Protein AF-X0X2U7-F1 (afdb_monomer_lite)

Organism: NCBI:txid412755

Structure (mmCIF, N/CA/C/O backbone):
data_AF-X0X2U7-F1
#
_entry.id   AF-X0X2U7-F1
#
loop_
_atom_site.group_PDB
_atom_site.id
_atom_site.type_symbol
_atom_site.label_atom_id
_atom_site.label_alt_id
_atom_site.label_comp_id
_atom_site.label_asym_id
_atom_site.label_entity_id
_atom_site.label_seq_id
_atom_site.pdbx_PDB_ins_code
_atom_site.Cartn_x
_atom_site.Cartn_y
_atom_site.Cartn_z
_atom_site.occupancy
_atom_site.B_iso_or_equiv
_atom_site.auth_seq_id
_atom_site.auth_comp_id
_atom_site.auth_asym_id
_atom_site.auth_atom_id
_atom_site.pdbx_PDB_model_num
ATOM 1 N N . LEU A 1 1 ? -39.618 8.907 53.861 1.00 44.56 1 LEU A N 1
ATOM 2 C CA . LEU A 1 1 ? -39.659 7.679 54.722 1.00 44.56 1 LEU A CA 1
ATOM 3 C C . LEU A 1 1 ? -39.970 6.390 53.942 1.00 44.56 1 LEU A C 1
ATOM 5 O O . LEU A 1 1 ? -39.503 5.334 54.354 1.00 44.56 1 LEU A O 1
ATOM 9 N N . GLY A 1 2 ? -40.717 6.462 52.828 1.00 40.44 2 GLY A N 1
ATOM 10 C CA . GLY A 1 2 ? -41.047 5.296 51.991 1.00 40.44 2 GLY A CA 1
ATOM 11 C C . GLY A 1 2 ? -39.823 4.559 51.439 1.00 40.44 2 GLY A C 1
ATOM 12 O O . GLY A 1 2 ? -39.780 3.343 51.505 1.00 40.44 2 GLY A O 1
ATOM 13 N N . LEU A 1 3 ? -38.764 5.280 51.054 1.00 42.12 3 LEU A N 1
ATOM 14 C CA . LEU A 1 3 ? -37.524 4.676 50.540 1.00 42.12 3 LEU A CA 1
ATOM 15 C C . LEU A 1 3 ? -36.731 3.858 51.575 1.00 42.12 3 LEU A C 1
ATOM 17 O O . LEU A 1 3 ? -36.046 2.909 51.209 1.00 42.12 3 LEU A O 1
ATOM 21 N N . VAL A 1 4 ? -36.823 4.195 52.868 1.00 46.41 4 VAL A N 1
ATOM 22 C CA . VAL A 1 4 ? -36.186 3.405 53.941 1.00 46.41 4 VAL A CA 1
ATOM 23 C C . VAL A 1 4 ? -36.955 2.101 54.153 1.00 46.41 4 VAL A C 1
ATOM 25 O O . VAL A 1 4 ? -36.347 1.059 54.368 1.00 46.41 4 VAL A O 1
ATOM 28 N N . VAL A 1 5 ? -38.285 2.149 54.035 1.00 46.28 5 VAL A N 1
ATOM 29 C CA . VAL A 1 5 ? -39.149 0.963 54.067 1.00 46.28 5 VAL A CA 1
ATOM 30 C C . VAL A 1 5 ? -38.933 0.108 52.815 1.00 46.28 5 VAL A C 1
ATOM 32 O O . VAL A 1 5 ? -38.769 -1.097 52.948 1.00 46.28 5 VAL A O 1
ATOM 35 N N . ASP A 1 6 ? -38.806 0.709 51.630 1.00 45.38 6 ASP A N 1
ATOM 36 C CA . ASP A 1 6 ? -38.490 -0.009 50.389 1.00 45.38 6 ASP A CA 1
ATOM 37 C C . ASP A 1 6 ? -37.105 -0.667 50.450 1.00 45.38 6 ASP A C 1
ATOM 39 O O . ASP A 1 6 ? -36.948 -1.819 50.055 1.00 45.38 6 ASP A O 1
ATOM 43 N N . PHE A 1 7 ? -36.099 0.011 51.011 1.00 49.72 7 PHE A N 1
ATOM 44 C CA . PHE A 1 7 ? -34.779 -0.583 51.237 1.00 49.72 7 PHE A CA 1
ATOM 45 C C . PHE A 1 7 ? -34.847 -1.782 52.198 1.00 49.72 7 PHE A C 1
ATOM 47 O O . PHE A 1 7 ? -34.189 -2.796 51.964 1.00 49.72 7 PHE A O 1
ATOM 54 N N . LEU A 1 8 ? -35.670 -1.700 53.250 1.00 44.59 8 LEU A N 1
ATOM 55 C CA . LEU A 1 8 ? -35.899 -2.801 54.190 1.00 44.59 8 LEU A CA 1
ATOM 56 C C . LEU A 1 8 ? -36.637 -3.972 53.526 1.00 44.59 8 LEU A C 1
ATOM 58 O O . LEU A 1 8 ? -36.202 -5.106 53.685 1.00 44.59 8 LEU A O 1
ATOM 62 N N . VAL A 1 9 ? -37.674 -3.722 52.726 1.00 47.69 9 VAL A N 1
ATOM 63 C CA . VAL A 1 9 ? -38.427 -4.767 52.001 1.00 47.69 9 VAL A CA 1
ATOM 64 C C . VAL A 1 9 ? -37.574 -5.444 50.918 1.00 47.69 9 VAL A C 1
ATOM 66 O O . VAL A 1 9 ? -37.734 -6.632 50.652 1.00 47.69 9 VAL A O 1
ATOM 69 N N . VAL A 1 10 ? -36.643 -4.717 50.288 1.00 46.28 10 VAL A N 1
ATOM 70 C CA . VAL A 1 10 ? -35.792 -5.255 49.208 1.00 46.28 10 VAL A CA 1
ATOM 71 C C . VAL A 1 10 ? -34.587 -6.037 49.739 1.00 46.28 10 VAL A C 1
ATOM 73 O O . VAL A 1 10 ? -34.172 -7.011 49.110 1.00 46.28 10 VAL A O 1
ATOM 76 N N . TYR A 1 11 ? -34.013 -5.639 50.879 1.00 42.34 11 TYR A N 1
ATOM 77 C CA . TYR A 1 11 ? -32.777 -6.238 51.407 1.00 42.34 11 TYR A CA 1
ATOM 78 C C . TYR A 1 11 ? -32.958 -7.053 52.695 1.00 42.34 11 TYR A C 1
ATOM 80 O O . TYR A 1 11 ? -31.984 -7.619 53.199 1.00 42.34 11 TYR A O 1
ATOM 88 N N . THR A 1 12 ? -34.180 -7.163 53.219 1.00 44.81 12 THR A N 1
ATOM 89 C CA . THR A 1 12 ? -34.531 -8.069 54.322 1.00 44.81 12 THR A CA 1
ATOM 90 C C . THR A 1 12 ? -35.789 -8.864 53.962 1.00 44.81 12 THR A C 1
ATOM 92 O O . THR A 1 12 ? -36.637 -8.373 53.230 1.00 44.81 12 THR A O 1
ATOM 95 N N . GLU A 1 13 ? -35.918 -10.107 54.440 1.00 44.62 13 GLU A N 1
ATOM 96 C CA . GLU A 1 13 ? -37.094 -10.975 54.203 1.00 44.62 13 GLU A CA 1
ATOM 97 C C . GLU A 1 13 ? -38.339 -10.513 54.998 1.00 44.62 13 GLU A C 1
ATOM 99 O O . GLU A 1 13 ? -39.023 -11.327 55.613 1.00 44.62 13 GLU A O 1
ATOM 104 N N . TRP A 1 14 ? -38.581 -9.205 55.092 1.00 45.81 14 TRP A N 1
ATOM 105 C CA . TRP A 1 14 ? -39.678 -8.620 55.865 1.00 45.81 14 TRP A CA 1
ATOM 106 C C . TRP A 1 14 ? -40.698 -8.001 54.913 1.00 45.81 14 TRP A C 1
ATOM 108 O O . TRP A 1 14 ? -40.334 -7.291 53.972 1.00 45.81 14 TRP A O 1
ATOM 118 N N . GLY A 1 15 ? -41.979 -8.276 55.159 1.00 44.88 15 GLY A N 1
ATOM 119 C CA . GLY A 1 15 ? -43.077 -7.617 54.464 1.00 44.88 15 GLY A CA 1
ATOM 120 C C . GLY A 1 15 ? -43.318 -6.213 55.035 1.00 44.88 15 GLY A C 1
ATOM 121 O O . GLY A 1 15 ? -42.945 -5.935 56.178 1.00 44.88 15 GLY A O 1
ATOM 122 N N . PRO A 1 16 ? -43.945 -5.295 54.280 1.00 44.72 16 PRO A N 1
ATOM 123 C CA . PRO A 1 16 ? -44.309 -3.962 54.776 1.00 44.72 16 PRO A CA 1
ATOM 124 C C . PRO A 1 16 ? -45.177 -3.993 56.053 1.00 44.72 16 PRO A C 1
ATOM 126 O O . PRO A 1 16 ? -45.196 -3.027 56.811 1.00 44.72 16 PRO A O 1
ATOM 129 N N . GLU A 1 17 ? -45.862 -5.104 56.318 1.00 47.12 17 GLU A N 1
ATOM 130 C CA . GLU A 1 17 ? -46.641 -5.393 57.524 1.00 47.12 17 GLU A CA 1
ATOM 131 C C . GLU A 1 17 ? -45.812 -5.630 58.799 1.00 47.12 17 GLU A C 1
ATOM 133 O O . GLU A 1 17 ? -46.349 -5.492 59.899 1.00 47.12 17 GLU A O 1
ATOM 138 N N . ASP A 1 18 ? -44.520 -5.939 58.679 1.00 45.38 18 ASP A N 1
ATOM 139 C CA . ASP A 1 18 ? -43.650 -6.250 59.820 1.00 45.38 18 ASP A CA 1
ATOM 140 C C . ASP A 1 18 ? -42.979 -4.995 60.420 1.00 45.38 18 ASP A C 1
ATOM 142 O O . ASP A 1 18 ? -42.253 -5.071 61.414 1.00 45.38 18 ASP A O 1
ATOM 146 N N . ILE A 1 19 ? -43.220 -3.814 59.837 1.00 50.72 19 ILE A N 1
ATOM 147 C CA . ILE A 1 19 ? -42.597 -2.543 60.228 1.00 50.72 19 ILE A CA 1
ATOM 148 C C . ILE A 1 19 ? -43.673 -1.588 60.762 1.00 50.72 19 ILE A C 1
ATOM 150 O O . ILE A 1 19 ? -44.385 -0.927 60.008 1.00 50.72 19 ILE A O 1
ATOM 154 N N . SER A 1 20 ? -43.767 -1.466 62.088 1.00 54.03 20 SER A N 1
ATOM 155 C CA . SER A 1 20 ? -44.652 -0.482 62.726 1.00 54.03 20 SER A CA 1
ATOM 156 C C . SER A 1 20 ? -44.027 0.915 62.692 1.00 54.03 20 SER A C 1
ATOM 158 O O . SER A 1 20 ? -43.150 1.241 63.498 1.00 54.03 20 SER A O 1
ATOM 160 N N . LEU A 1 21 ? -44.490 1.767 61.770 1.00 49.72 21 LEU A N 1
ATOM 161 C CA . LEU A 1 21 ? -44.074 3.175 61.710 1.00 49.72 21 LEU A CA 1
ATOM 162 C C . LEU A 1 21 ? -44.409 3.939 63.001 1.00 49.72 21 LEU A C 1
ATOM 164 O O . LEU A 1 21 ? -43.654 4.829 63.392 1.00 49.72 21 LEU A O 1
ATOM 168 N N . ASP A 1 22 ? -45.489 3.567 63.688 1.00 47.88 22 ASP A N 1
ATOM 169 C CA . ASP A 1 22 ? -45.925 4.228 64.921 1.00 47.88 22 ASP A CA 1
ATOM 170 C C . ASP A 1 22 ? -44.909 4.042 66.063 1.00 47.88 22 ASP A C 1
ATOM 172 O O . ASP A 1 22 ? -44.683 4.959 66.852 1.00 47.88 22 ASP A O 1
ATOM 176 N N . GLU A 1 23 ? -44.226 2.894 66.131 1.00 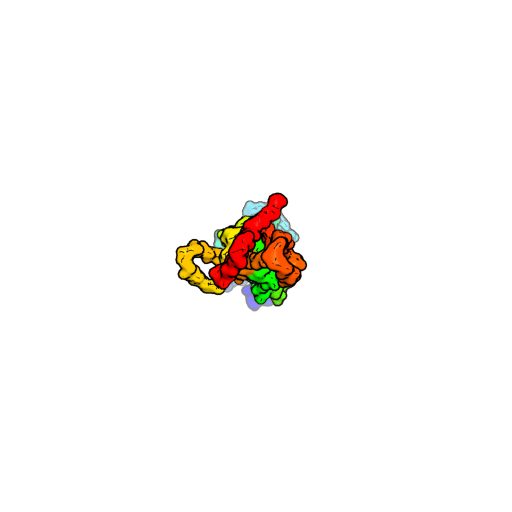52.03 23 GLU A N 1
ATOM 177 C CA . GLU A 1 23 ? -43.185 2.626 67.137 1.00 52.03 23 GLU A CA 1
ATOM 178 C C . GLU A 1 23 ? -41.857 3.328 66.831 1.00 52.03 23 GLU A C 1
ATOM 180 O O . GLU A 1 23 ? -41.132 3.728 67.750 1.00 52.03 23 GLU A O 1
ATOM 185 N N . VAL A 1 24 ? -41.554 3.515 65.544 1.00 48.22 24 VAL A N 1
ATOM 186 C CA . VAL A 1 24 ? -40.398 4.290 65.075 1.00 48.22 24 VAL A CA 1
ATOM 187 C C . VAL A 1 24 ? -40.594 5.776 65.391 1.00 48.22 24 VAL A C 1
ATOM 189 O O . VAL A 1 24 ? -39.662 6.429 65.856 1.00 48.22 24 VAL A O 1
ATOM 192 N N . ILE A 1 25 ? -41.815 6.295 65.218 1.00 45.03 25 ILE A N 1
ATOM 193 C CA . ILE A 1 25 ? -42.176 7.684 65.539 1.00 45.03 25 ILE A CA 1
ATOM 194 C C . ILE A 1 25 ? -42.254 7.911 67.061 1.00 45.03 25 ILE A C 1
ATOM 196 O O . ILE A 1 25 ? -41.875 8.977 67.543 1.00 45.03 25 ILE A O 1
ATOM 200 N N . ALA A 1 26 ? -42.692 6.917 67.841 1.00 50.22 26 ALA A N 1
ATOM 201 C CA . ALA A 1 26 ? -42.848 7.012 69.298 1.00 50.22 26 ALA A CA 1
ATOM 202 C C . ALA A 1 26 ? -41.561 6.755 70.120 1.00 50.22 26 ALA A C 1
ATOM 204 O O . ALA A 1 26 ? -41.643 6.580 71.339 1.00 50.22 26 ALA A O 1
ATOM 205 N N . ASP A 1 27 ? -40.384 6.732 69.484 1.00 46.56 27 ASP A N 1
ATOM 206 C CA . ASP A 1 27 ? -39.070 6.541 70.129 1.00 46.56 27 ASP A CA 1
ATOM 207 C C . ASP A 1 27 ? -38.928 5.215 70.905 1.00 46.56 27 ASP A C 1
ATOM 209 O O . ASP A 1 27 ? -38.247 5.125 71.932 1.00 46.56 27 ASP A O 1
ATOM 213 N N . LYS A 1 28 ? -39.598 4.155 70.432 1.00 53.19 28 LYS A N 1
ATOM 214 C CA . LYS A 1 28 ? -39.471 2.794 70.979 1.00 53.19 28 LYS A CA 1
ATOM 215 C C . LYS A 1 28 ? -39.343 1.704 69.906 1.00 53.19 28 LYS A C 1
ATOM 217 O O . LYS A 1 28 ? -39.989 0.666 70.040 1.00 53.19 28 LYS A O 1
ATOM 222 N N . PRO A 1 29 ? -38.499 1.858 68.873 1.00 53.66 29 PRO A N 1
ATOM 223 C CA . PRO A 1 29 ? -38.346 0.791 67.903 1.00 53.66 29 PRO A CA 1
ATOM 224 C C . PRO A 1 29 ? -37.625 -0.416 68.521 1.00 53.66 29 PRO A C 1
ATOM 226 O O . PRO A 1 29 ? -36.453 -0.354 68.911 1.00 53.66 29 PRO A O 1
ATOM 229 N N . SER A 1 30 ? -38.326 -1.543 68.600 1.00 48.41 30 SER A N 1
ATOM 230 C CA . SER A 1 30 ? -37.756 -2.831 68.984 1.00 48.41 30 SER A CA 1
ATOM 231 C C . SER A 1 30 ? -37.146 -3.506 67.750 1.00 48.41 30 SER A C 1
ATOM 233 O O . SER A 1 30 ? -37.809 -4.284 67.072 1.00 48.41 30 SER A O 1
ATOM 235 N N . PHE A 1 31 ? -35.859 -3.254 67.480 1.00 53.12 31 PHE A N 1
ATOM 236 C CA . PHE A 1 31 ? -35.076 -3.984 66.466 1.00 53.12 31 PHE A CA 1
ATOM 237 C C . PHE A 1 31 ? -34.061 -4.941 67.123 1.00 53.12 31 PHE A C 1
ATOM 239 O O . PHE A 1 31 ? -32.853 -4.681 67.090 1.00 53.12 31 PHE A O 1
ATOM 246 N N . PRO A 1 32 ? -34.505 -6.045 67.756 1.00 45.72 32 PRO A N 1
ATOM 247 C CA . PRO A 1 32 ? -33.642 -6.915 68.559 1.00 45.72 32 PRO A CA 1
ATOM 248 C C . PRO A 1 32 ? -32.516 -7.587 67.758 1.00 45.72 32 PRO A C 1
ATOM 250 O O . PRO A 1 32 ? -31.500 -7.956 68.342 1.00 45.72 32 PRO A O 1
ATOM 253 N N . ASN A 1 33 ? -32.649 -7.688 66.430 1.00 42.28 33 ASN A N 1
ATOM 254 C CA . ASN A 1 33 ? -31.715 -8.428 65.576 1.00 42.28 33 ASN A CA 1
ATOM 255 C C . ASN A 1 33 ? -30.726 -7.553 64.782 1.00 42.28 33 ASN A C 1
ATOM 257 O O . ASN A 1 33 ? -29.855 -8.097 64.109 1.00 42.28 33 ASN A O 1
ATOM 261 N N . PHE A 1 34 ? -30.805 -6.218 64.862 1.00 48.25 34 PHE A N 1
ATOM 262 C CA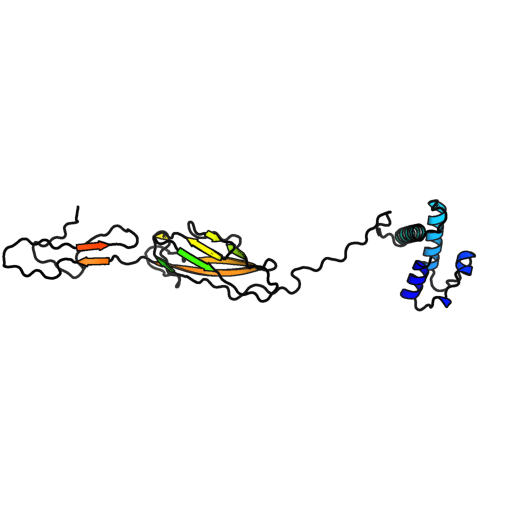 . PHE A 1 34 ? -29.959 -5.328 64.050 1.00 48.25 34 PHE A CA 1
ATOM 263 C C . PHE A 1 34 ? -29.359 -4.156 64.854 1.00 48.25 34 PHE A C 1
ATOM 265 O O . PHE A 1 34 ? -29.755 -2.999 64.685 1.00 48.25 34 PHE A O 1
ATOM 272 N N . PRO A 1 35 ? -28.330 -4.401 65.689 1.00 51.84 35 PRO A N 1
ATOM 273 C CA . PRO A 1 35 ? -27.655 -3.343 66.451 1.00 51.84 35 PRO A CA 1
ATOM 274 C C . PRO A 1 35 ? -27.006 -2.268 65.560 1.00 51.84 35 PRO A C 1
ATOM 276 O O . PRO A 1 35 ? -26.936 -1.108 65.955 1.00 51.84 35 PRO A O 1
ATOM 279 N N . LYS A 1 36 ? -26.589 -2.624 64.335 1.00 47.44 36 LYS A N 1
ATOM 280 C CA . LYS A 1 36 ? -26.060 -1.670 63.342 1.00 47.44 36 LYS A CA 1
ATOM 281 C C . LYS A 1 36 ? -27.147 -0.780 62.728 1.00 47.44 36 LYS A C 1
ATOM 283 O O . LYS A 1 36 ? -26.889 0.385 62.458 1.00 47.44 36 LYS A O 1
ATOM 288 N N . PHE A 1 37 ? -28.363 -1.300 62.558 1.00 51.59 37 PHE A N 1
ATOM 289 C CA . PHE A 1 37 ? -29.505 -0.519 62.074 1.00 51.59 37 PHE A CA 1
ATOM 290 C C . PHE A 1 37 ? -29.986 0.469 63.136 1.00 51.59 37 PHE A C 1
ATOM 292 O O . PHE A 1 37 ? -30.256 1.627 62.842 1.00 51.59 37 PHE A O 1
ATOM 299 N N . ARG A 1 38 ? -29.979 0.043 64.405 1.00 54.59 38 ARG A N 1
ATOM 300 C CA . ARG A 1 38 ? -30.207 0.935 65.543 1.00 54.59 38 ARG A CA 1
ATOM 301 C C . ARG A 1 38 ? -29.202 2.093 65.568 1.00 54.59 38 ARG A C 1
ATOM 303 O O . ARG A 1 38 ? -29.601 3.222 65.825 1.00 54.59 38 ARG A O 1
ATOM 310 N N . ALA A 1 39 ? -27.928 1.828 65.266 1.00 56.06 39 ALA A N 1
ATOM 311 C CA . ALA A 1 39 ? -26.918 2.876 65.134 1.00 56.06 39 ALA A CA 1
ATOM 312 C C . ALA A 1 39 ? -27.226 3.836 63.970 1.00 56.06 39 ALA A C 1
ATOM 314 O O . ALA A 1 39 ? -27.168 5.040 64.175 1.00 56.06 39 ALA A O 1
ATOM 315 N N . LEU A 1 40 ? -27.639 3.327 62.801 1.00 57.41 40 LEU A N 1
ATOM 316 C CA . LEU A 1 40 ? -28.037 4.154 61.653 1.00 57.41 40 LEU A CA 1
ATOM 317 C C . LEU A 1 40 ? -29.237 5.057 61.964 1.00 57.41 40 LEU A C 1
ATOM 319 O O . LEU A 1 40 ? -29.182 6.247 61.694 1.00 57.41 40 LEU A O 1
ATOM 323 N N . VAL A 1 41 ? -30.294 4.527 62.584 1.00 57.94 41 VAL A N 1
ATOM 324 C CA . VAL A 1 41 ? -31.486 5.314 62.946 1.00 57.94 41 VAL A CA 1
ATOM 325 C C . VAL A 1 41 ? -31.151 6.414 63.959 1.00 57.94 41 VAL A C 1
ATOM 327 O O . VAL A 1 41 ? -31.619 7.544 63.814 1.00 57.94 41 VAL A O 1
ATOM 330 N N . TYR A 1 42 ? -30.324 6.118 64.968 1.00 59.22 42 TYR A N 1
ATOM 331 C CA . TYR A 1 42 ? -29.890 7.140 65.924 1.00 59.22 42 TYR A CA 1
ATOM 332 C C . TYR A 1 42 ? -28.965 8.179 65.298 1.00 59.22 42 TYR A C 1
ATOM 334 O O . TYR A 1 42 ? -29.072 9.350 65.648 1.00 59.22 42 TYR A O 1
ATOM 342 N N . GLU A 1 43 ? -28.101 7.780 64.369 1.00 59.41 43 GLU A N 1
ATOM 343 C CA . GLU A 1 43 ? -27.191 8.701 63.695 1.00 59.41 43 GLU A CA 1
ATOM 344 C C . GLU A 1 43 ? -27.935 9.619 62.723 1.00 59.41 43 GLU A C 1
ATOM 346 O O . GLU A 1 43 ? -27.736 10.828 62.764 1.00 59.41 43 GLU A O 1
ATOM 351 N N . VAL A 1 44 ? -28.881 9.087 61.938 1.00 60.81 44 VAL A N 1
ATOM 352 C CA . VAL A 1 44 ? -29.782 9.892 61.093 1.00 60.81 44 VAL A CA 1
ATOM 353 C C . VAL A 1 44 ? -30.526 10.916 61.944 1.00 60.81 44 VAL A C 1
ATOM 355 O O . VAL A 1 44 ? -30.559 12.094 61.605 1.00 60.81 44 VAL A O 1
ATOM 358 N N . ARG A 1 45 ? -31.070 10.504 63.093 1.00 60.97 45 ARG A N 1
ATOM 359 C CA . ARG A 1 45 ? -31.742 11.426 64.014 1.00 60.97 45 ARG A CA 1
ATOM 360 C C . ARG A 1 45 ? -30.788 12.468 64.602 1.00 60.97 45 ARG A C 1
ATOM 362 O O . ARG A 1 45 ? -31.154 13.637 64.667 1.00 60.97 45 ARG A O 1
ATOM 369 N N . ARG A 1 46 ? -29.568 12.076 64.982 1.00 65.62 46 ARG A N 1
ATOM 370 C CA . ARG A 1 46 ? -28.533 12.999 65.468 1.00 65.62 46 ARG A CA 1
ATOM 371 C C . ARG A 1 46 ? -28.203 14.057 64.412 1.00 65.62 46 ARG A C 1
ATOM 373 O O . ARG A 1 46 ? -28.158 15.234 64.750 1.00 65.62 46 ARG A O 1
ATOM 380 N N . VAL A 1 47 ? -27.999 13.653 63.158 1.00 59.34 47 VAL A N 1
ATOM 381 C CA . VAL A 1 47 ? -27.706 14.555 62.030 1.00 59.34 47 VAL A CA 1
ATOM 382 C C . VAL A 1 47 ? -28.872 15.516 61.789 1.00 59.34 47 VAL A C 1
ATOM 384 O O . VAL A 1 47 ? -28.652 16.719 61.679 1.00 59.34 47 VAL A O 1
ATOM 387 N N . LEU A 1 48 ? -30.111 15.016 61.813 1.00 62.47 48 LEU A N 1
ATOM 388 C CA . LEU A 1 48 ? -31.316 15.843 61.689 1.00 62.47 48 LEU A CA 1
ATOM 389 C C . LEU A 1 48 ? -31.439 16.893 62.806 1.00 62.47 48 LEU A C 1
ATOM 391 O O . LEU A 1 48 ? -31.851 18.023 62.546 1.00 62.47 48 LEU A O 1
ATOM 395 N N . GLU A 1 49 ? -31.071 16.539 64.040 1.00 61.56 49 GLU A N 1
ATOM 396 C CA . GLU A 1 49 ? -31.130 17.434 65.203 1.00 61.56 49 GLU A CA 1
ATOM 397 C C . GLU A 1 49 ? -29.951 18.432 65.266 1.00 61.56 49 GLU A C 1
ATOM 399 O O . GLU A 1 49 ? -30.137 19.552 65.742 1.00 61.56 49 GLU A O 1
ATOM 404 N N . LEU A 1 50 ? -28.751 18.067 64.790 1.00 56.91 50 LEU A N 1
ATOM 405 C CA . LEU A 1 50 ? -27.549 18.917 64.850 1.00 56.91 50 LEU A CA 1
ATOM 406 C C . LEU A 1 50 ? -27.382 19.871 63.665 1.00 56.91 50 LEU A C 1
ATOM 408 O O . LEU A 1 50 ? -26.952 21.004 63.873 1.00 56.91 50 LEU A O 1
ATOM 412 N N . GLU A 1 51 ? -27.719 19.446 62.448 1.00 57.59 51 GLU A N 1
ATOM 413 C CA . GLU A 1 51 ? -27.532 20.260 61.234 1.00 57.59 51 GLU A CA 1
ATOM 414 C C . GLU A 1 51 ? -28.724 21.184 60.952 1.00 57.59 51 GLU A C 1
ATOM 416 O O . GLU A 1 51 ? -28.772 21.875 59.935 1.00 57.59 51 GLU A O 1
ATOM 421 N N . ASN A 1 52 ? -29.694 21.241 61.875 1.00 54.47 52 ASN A N 1
ATOM 422 C CA . ASN A 1 52 ? -30.874 22.094 61.762 1.00 54.47 52 ASN A CA 1
ATOM 423 C C . ASN A 1 52 ? -31.627 21.854 60.436 1.00 54.47 52 ASN A C 1
ATOM 425 O O . ASN A 1 52 ? -32.211 22.783 59.868 1.00 54.47 52 ASN A O 1
ATOM 429 N N . CYS A 1 53 ? -31.602 20.605 59.946 1.00 52.25 53 CYS A N 1
ATOM 430 C CA . CYS A 1 53 ? -32.393 20.134 58.816 1.00 52.25 53 CYS A CA 1
ATOM 431 C C . CYS A 1 53 ? -33.865 20.232 59.226 1.00 52.25 53 CYS A C 1
ATOM 433 O O . CYS A 1 53 ? -34.437 19.304 59.798 1.00 52.25 53 CYS A O 1
ATOM 435 N N . GLY A 1 54 ? -34.450 21.418 59.053 1.00 53.81 54 GLY A N 1
ATOM 436 C CA . GLY A 1 54 ? -35.828 21.700 59.422 1.00 53.81 54 GLY A CA 1
ATOM 437 C C . GLY A 1 54 ? -36.795 20.682 58.817 1.00 53.81 54 GLY A C 1
ATOM 438 O O . GLY A 1 54 ? -36.478 20.022 57.840 1.00 53.81 54 GLY A O 1
ATOM 439 N N . ASN A 1 55 ? -37.973 20.571 59.437 1.00 54.00 55 ASN A N 1
ATOM 440 C CA . ASN A 1 55 ? -39.162 19.831 58.996 1.00 54.00 55 ASN A CA 1
ATOM 441 C C . ASN A 1 55 ? -38.916 18.823 57.846 1.00 54.00 55 ASN A C 1
ATOM 443 O O . ASN A 1 55 ? -39.091 19.161 56.679 1.00 54.00 55 ASN A O 1
ATOM 447 N N . VAL A 1 56 ? -38.560 17.584 58.201 1.00 51.78 56 VAL A N 1
ATOM 448 C CA . VAL A 1 56 ? -38.234 16.430 57.327 1.00 51.78 56 VAL A CA 1
ATOM 449 C C . VAL A 1 56 ? -39.404 15.900 56.482 1.00 51.78 56 VAL A C 1
ATOM 451 O O . VAL A 1 56 ? -39.544 14.705 56.229 1.00 51.78 56 VAL A O 1
ATOM 454 N N . ASN A 1 57 ? -40.297 16.789 56.071 1.00 52.00 57 ASN A N 1
ATOM 455 C CA . ASN A 1 57 ? -41.520 16.464 55.355 1.00 52.00 57 ASN A CA 1
ATOM 456 C C . ASN A 1 57 ? -41.306 16.385 53.840 1.00 52.00 57 ASN A C 1
ATOM 458 O O . ASN A 1 57 ? -42.267 16.119 5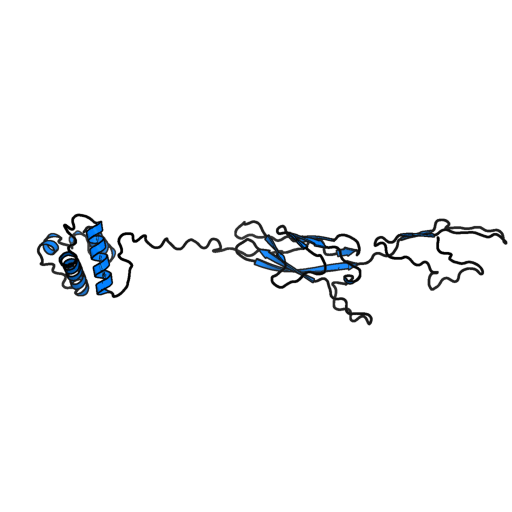3.120 1.00 52.00 57 ASN A O 1
ATOM 462 N N . THR A 1 58 ? -40.086 16.634 53.353 1.00 54.59 58 THR A N 1
ATOM 463 C CA . THR A 1 58 ? -39.714 16.415 51.954 1.00 54.59 58 THR A CA 1
ATOM 464 C C . THR A 1 58 ? -38.772 15.217 51.853 1.00 54.59 58 THR A C 1
ATOM 466 O O . THR A 1 58 ? -37.916 15.004 52.715 1.00 54.59 58 THR A O 1
ATOM 469 N N . ASP A 1 59 ? -38.965 14.390 50.824 1.00 54.22 59 ASP A N 1
ATOM 470 C CA . ASP A 1 59 ? -38.177 13.167 50.647 1.00 54.22 59 ASP A CA 1
ATOM 471 C C . ASP A 1 59 ? -36.689 13.461 50.382 1.00 54.22 59 ASP A C 1
ATOM 473 O O . ASP A 1 59 ? -35.841 12.654 50.763 1.00 54.22 59 ASP A O 1
ATOM 477 N N . ASP A 1 60 ? -36.366 14.633 49.828 1.00 58.38 60 ASP A N 1
ATOM 478 C CA . ASP A 1 60 ? -34.992 15.053 49.531 1.00 58.38 60 ASP A CA 1
ATOM 479 C C . ASP A 1 60 ? -34.184 15.337 50.808 1.00 58.38 60 ASP A C 1
ATOM 481 O O . ASP A 1 60 ? -33.031 14.915 50.918 1.00 58.38 60 ASP A O 1
ATOM 485 N N . ASP A 1 61 ? -34.799 15.966 51.815 1.00 56.78 61 ASP A N 1
ATOM 486 C CA . ASP A 1 61 ? -34.143 16.263 53.097 1.00 56.78 61 ASP A CA 1
ATOM 487 C C . ASP A 1 61 ? -33.859 14.976 53.894 1.00 56.78 61 ASP A C 1
ATOM 489 O O . ASP A 1 61 ? -32.803 14.820 54.515 1.00 56.78 61 ASP A O 1
ATOM 493 N N . VAL A 1 62 ? -34.784 14.010 53.836 1.00 61.50 62 VAL A N 1
ATOM 494 C CA . VAL A 1 62 ? -34.622 12.687 54.463 1.00 61.50 62 VAL A CA 1
ATOM 495 C C . VAL A 1 62 ? -33.547 11.871 53.746 1.00 61.50 62 VAL A C 1
ATOM 497 O O . VAL A 1 62 ? -32.744 11.200 54.401 1.00 61.50 62 VAL A O 1
ATOM 500 N N . LEU A 1 63 ? -33.512 11.925 52.413 1.00 61.62 63 LEU A N 1
ATOM 501 C CA . LEU A 1 63 ? -32.509 11.239 51.602 1.00 61.62 63 LEU A CA 1
ATOM 502 C C . LEU A 1 63 ? -31.107 11.790 51.885 1.00 61.62 63 LEU A C 1
ATOM 504 O O . LEU A 1 63 ? -30.177 11.014 52.107 1.00 61.62 63 LEU A O 1
ATOM 508 N N . TYR A 1 64 ? -30.975 13.113 51.966 1.00 64.19 64 TYR A N 1
ATOM 509 C CA . TYR A 1 64 ? -29.724 13.793 52.286 1.00 64.19 64 TYR A CA 1
ATOM 510 C C . TYR A 1 64 ? -29.197 13.420 53.680 1.00 64.19 64 TYR A C 1
ATOM 512 O O . TYR A 1 64 ? -28.052 12.987 53.817 1.00 64.19 64 TYR A O 1
ATOM 520 N N . ALA A 1 65 ? -30.048 13.485 54.709 1.00 62.16 65 ALA A N 1
ATOM 521 C CA . ALA A 1 65 ? -29.668 13.119 56.075 1.00 62.16 65 ALA A CA 1
ATOM 522 C C . ALA A 1 65 ? -29.290 11.633 56.211 1.00 62.16 65 ALA A C 1
ATOM 524 O O . ALA A 1 65 ? -28.361 11.285 56.942 1.00 62.16 65 ALA A O 1
ATOM 525 N N . THR A 1 66 ? -29.974 10.750 55.477 1.00 68.06 66 THR A N 1
ATOM 526 C CA . THR A 1 66 ? -29.661 9.311 55.455 1.00 68.06 66 THR A CA 1
ATOM 527 C C . THR A 1 66 ? -28.320 9.036 54.776 1.00 68.06 66 THR A C 1
ATOM 529 O O . THR A 1 66 ? -27.553 8.197 55.248 1.00 68.06 66 THR A O 1
ATOM 532 N N . CYS A 1 67 ? -28.015 9.768 53.704 1.00 68.25 67 CYS A N 1
ATOM 533 C CA . CYS A 1 67 ? -26.749 9.678 52.985 1.00 68.25 67 CYS A CA 1
ATOM 534 C C . CYS A 1 67 ? -25.569 10.106 53.880 1.00 68.25 67 CYS A C 1
ATOM 536 O O . CYS A 1 67 ? -24.627 9.334 54.057 1.00 68.25 67 CYS A O 1
ATOM 538 N N . LEU A 1 68 ? -25.666 11.264 54.547 1.00 67.19 68 LEU A N 1
ATOM 539 C CA . LEU A 1 68 ? -24.631 11.743 55.476 1.00 67.19 68 LEU A CA 1
ATOM 540 C C . LEU A 1 68 ? -24.404 10.787 56.656 1.00 67.19 68 LEU A C 1
ATOM 542 O O . LEU A 1 68 ? -23.265 10.481 57.007 1.00 67.19 68 LEU A O 1
ATOM 546 N N . ALA A 1 69 ? -25.478 10.258 57.247 1.00 63.97 69 ALA A N 1
ATOM 547 C CA . ALA A 1 69 ? -25.357 9.282 58.328 1.00 63.97 69 ALA A CA 1
ATOM 548 C C . ALA A 1 69 ? -24.671 7.983 57.862 1.00 63.97 69 ALA A C 1
ATOM 550 O O . ALA A 1 69 ? -23.915 7.364 58.617 1.00 63.97 69 ALA A O 1
ATOM 551 N N . ALA A 1 70 ? -24.898 7.567 56.612 1.00 64.75 70 ALA A N 1
ATOM 552 C CA . ALA A 1 70 ? -24.224 6.415 56.027 1.00 64.75 70 ALA A CA 1
ATOM 553 C C . ALA A 1 70 ? -22.723 6.674 55.799 1.00 64.75 70 ALA A C 1
ATOM 555 O O . ALA A 1 70 ? -21.918 5.789 56.107 1.00 64.75 70 ALA A O 1
ATOM 556 N N . GLU A 1 71 ? -22.322 7.867 55.343 1.00 66.56 71 GLU A N 1
ATOM 557 C CA . GLU A 1 71 ? -20.907 8.283 55.269 1.00 66.56 71 GLU A CA 1
ATOM 558 C C . GLU A 1 71 ? -20.246 8.254 56.645 1.00 66.56 71 GLU A C 1
ATOM 560 O O . GLU A 1 71 ? -19.175 7.670 56.831 1.00 66.56 71 GLU A O 1
ATOM 565 N N . GLU A 1 72 ? -20.908 8.824 57.651 1.00 63.75 72 GLU A N 1
ATOM 566 C CA . GLU A 1 72 ? -20.337 8.956 58.986 1.00 63.75 72 GLU A CA 1
ATOM 567 C C . GLU A 1 72 ? -20.134 7.602 59.679 1.00 63.75 72 GLU A C 1
ATOM 569 O O . GLU A 1 72 ? -19.116 7.397 60.355 1.00 63.75 72 GLU A O 1
ATOM 574 N N . ILE A 1 73 ? -21.049 6.651 59.474 1.00 59.00 73 ILE A N 1
ATOM 575 C CA . ILE A 1 73 ? -20.945 5.292 60.023 1.00 59.00 73 ILE A CA 1
ATOM 576 C C . ILE A 1 73 ? -19.937 4.448 59.243 1.00 59.00 73 ILE A C 1
ATOM 578 O O . ILE A 1 73 ? -19.162 3.704 59.849 1.00 59.00 73 ILE A O 1
ATOM 582 N N . SER A 1 74 ? -19.949 4.529 57.912 1.00 62.41 74 SER A N 1
ATOM 583 C CA . SER A 1 74 ? -19.118 3.674 57.056 1.00 62.41 74 SER A CA 1
ATOM 584 C C . SER A 1 74 ? -17.692 4.192 56.864 1.00 62.41 74 SER A C 1
ATOM 586 O O . SER A 1 74 ? -16.812 3.408 56.512 1.00 62.41 74 SER A O 1
ATOM 588 N N . LYS A 1 75 ? -17.456 5.486 57.121 1.00 60.97 75 LYS A N 1
ATOM 589 C CA . LYS A 1 75 ? -16.217 6.218 56.806 1.00 60.97 75 LYS A CA 1
ATOM 590 C C . LYS A 1 75 ? -15.867 6.228 55.312 1.00 60.97 75 LYS A C 1
ATOM 592 O O . LYS A 1 75 ? -14.719 6.493 54.963 1.00 60.97 75 LYS A O 1
ATOM 597 N N . LEU A 1 76 ? -16.836 5.933 54.447 1.00 53.66 76 LEU A N 1
ATOM 598 C CA . LEU A 1 76 ? -16.716 6.061 52.999 1.00 53.66 76 LEU A CA 1
ATOM 599 C C . LEU A 1 76 ? -17.284 7.416 52.582 1.00 53.66 76 LEU A C 1
ATOM 601 O O . LEU A 1 76 ? -18.338 7.801 53.069 1.00 53.66 76 LEU A O 1
ATOM 605 N N . ASP A 1 77 ? -16.586 8.110 51.690 1.00 63.78 77 ASP A N 1
ATOM 606 C CA . ASP A 1 77 ? -17.095 9.302 51.008 1.00 63.78 77 ASP A CA 1
ATOM 607 C C . ASP A 1 77 ? -17.926 8.832 49.802 1.00 63.78 77 ASP A C 1
ATOM 609 O O . ASP A 1 77 ? -17.376 8.287 48.840 1.00 63.78 77 ASP A O 1
ATOM 613 N N . ILE A 1 78 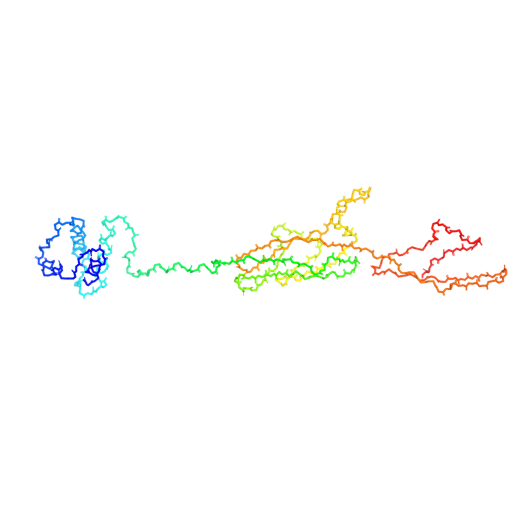? -19.254 8.935 49.900 1.00 61.00 78 ILE A N 1
ATOM 614 C CA . ILE A 1 78 ? -20.219 8.561 48.849 1.00 61.00 78 ILE A CA 1
ATOM 615 C C . ILE A 1 78 ? -20.764 9.796 48.115 1.00 61.00 78 ILE A C 1
ATOM 617 O O . ILE A 1 78 ? -21.550 9.649 47.177 1.00 61.00 78 ILE A O 1
ATOM 621 N N . GLY A 1 79 ? -20.271 10.995 48.444 1.00 61.00 79 GLY A N 1
ATOM 622 C CA . GLY A 1 79 ? -20.533 12.229 47.716 1.00 61.00 79 GLY A CA 1
ATOM 623 C C . GLY A 1 79 ? -21.926 12.792 47.967 1.00 61.00 79 GLY A C 1
ATOM 624 O O . GLY A 1 79 ? -22.569 13.260 47.026 1.00 61.00 79 GLY A O 1
ATOM 625 N N . CYS A 1 80 ? -22.396 12.765 49.217 1.00 62.88 80 CYS A N 1
ATOM 626 C CA . CYS A 1 80 ? -23.715 13.253 49.634 1.00 62.88 80 CYS A CA 1
ATOM 627 C C . CYS A 1 80 ? -23.858 14.792 49.581 1.00 62.88 80 CYS A C 1
ATOM 629 O O . CYS A 1 80 ? -24.326 15.403 50.533 1.00 62.88 80 CYS A O 1
ATOM 631 N N . ALA A 1 81 ? -23.459 15.444 48.485 1.00 55.91 81 ALA A N 1
ATOM 632 C CA . ALA A 1 81 ? -23.644 16.875 48.255 1.00 55.91 81 ALA A CA 1
ATOM 633 C C . ALA A 1 81 ? -24.979 17.159 47.534 1.00 55.91 81 ALA A C 1
ATOM 635 O O . ALA A 1 81 ? -25.418 16.354 46.701 1.00 55.91 81 ALA A O 1
ATOM 636 N N . PRO A 1 82 ? -25.623 18.319 47.775 1.00 46.03 82 PRO A N 1
ATOM 637 C CA . PRO A 1 82 ? -26.757 18.744 46.964 1.00 46.03 82 PRO A CA 1
ATOM 638 C C . PRO A 1 82 ? -26.277 18.902 45.512 1.00 46.03 82 PRO A C 1
ATOM 640 O O . PRO A 1 82 ? -25.407 19.729 45.246 1.00 46.03 82 PRO A O 1
ATOM 643 N N . ALA A 1 83 ? -26.845 18.089 44.609 1.00 48.31 83 ALA A N 1
ATOM 644 C CA . ALA A 1 83 ? -26.477 17.861 43.196 1.00 48.31 83 ALA A CA 1
ATOM 645 C C . ALA A 1 83 ? -25.724 16.555 42.855 1.00 48.31 83 ALA A C 1
ATOM 647 O O . ALA A 1 83 ? -25.162 16.459 41.760 1.00 48.31 83 ALA A O 1
ATOM 648 N N . TYR A 1 84 ? -25.767 15.516 43.700 1.00 46.97 84 TYR A N 1
ATOM 649 C CA . TYR A 1 84 ? -25.331 14.182 43.269 1.00 46.97 84 TYR A CA 1
ATOM 650 C C . TYR A 1 84 ? -26.135 13.713 42.044 1.00 46.97 84 TYR A C 1
ATOM 652 O O . TYR A 1 84 ? -27.322 13.396 42.122 1.00 46.97 84 TYR A O 1
ATOM 660 N N . THR A 1 85 ? -25.470 13.679 40.893 1.00 53.28 85 THR A N 1
ATOM 661 C CA . THR A 1 85 ? -25.933 12.942 39.719 1.00 53.28 85 THR A CA 1
ATOM 662 C C . THR A 1 85 ? -25.267 11.573 39.795 1.00 53.28 85 THR A C 1
ATOM 664 O O . THR A 1 85 ? -24.038 11.528 39.892 1.00 53.28 85 THR A O 1
ATOM 667 N N . PRO A 1 86 ? -26.029 10.463 39.777 1.00 53.12 86 PRO A N 1
ATOM 668 C CA . PRO A 1 86 ? -25.442 9.131 39.746 1.00 53.12 86 PRO A CA 1
ATOM 669 C C . PRO A 1 86 ? -24.381 9.057 38.644 1.00 53.12 86 PRO A C 1
ATOM 671 O O . PRO A 1 86 ? -24.624 9.609 37.561 1.00 53.12 86 PRO A O 1
ATOM 674 N N . PRO A 1 87 ? -23.225 8.404 38.875 1.00 59.34 87 PRO A N 1
ATOM 675 C CA . PRO A 1 87 ? -22.276 8.165 37.803 1.00 59.34 87 PRO A CA 1
ATOM 676 C C . PRO A 1 87 ? -23.039 7.506 36.660 1.00 59.34 87 PRO A C 1
ATOM 678 O O . PRO A 1 87 ? -23.748 6.516 36.861 1.00 59.34 87 PRO A O 1
ATOM 681 N N . LEU A 1 88 ? -22.952 8.122 35.478 1.00 61.44 88 LEU A N 1
ATOM 682 C CA . LEU A 1 88 ? -23.593 7.593 34.284 1.00 61.44 88 LEU A CA 1
ATOM 683 C C . LEU A 1 88 ? -23.200 6.116 34.153 1.00 61.44 88 LEU A C 1
ATOM 685 O O . LEU A 1 88 ? -22.032 5.785 34.396 1.00 61.44 88 LEU A O 1
ATOM 689 N N . PRO A 1 89 ? -24.145 5.225 33.794 1.00 73.25 89 PRO A N 1
ATOM 690 C CA . PRO A 1 89 ? -23.805 3.833 33.558 1.00 73.25 89 PRO A CA 1
ATOM 691 C C . PRO A 1 89 ? -22.619 3.786 32.587 1.00 73.25 89 PRO A C 1
ATOM 693 O O . PRO A 1 89 ? -22.591 4.592 31.647 1.00 73.25 89 PRO A O 1
ATOM 696 N N . PRO A 1 90 ? -21.624 2.907 32.821 1.00 72.75 90 PRO A N 1
ATOM 697 C CA . PRO A 1 90 ? -20.460 2.817 31.955 1.00 72.75 90 PRO A CA 1
ATOM 698 C C . PRO A 1 90 ? -20.945 2.698 30.515 1.00 72.75 90 PRO A C 1
ATOM 700 O O . PRO A 1 90 ? -21.759 1.826 30.199 1.00 72.75 90 PRO A O 1
ATOM 703 N N . GLN A 1 91 ? -20.513 3.637 29.670 1.00 73.12 91 GLN A N 1
ATOM 704 C CA . GLN A 1 91 ? -20.948 3.631 28.284 1.00 73.12 91 GLN A CA 1
ATOM 705 C C . GLN A 1 91 ? -20.523 2.302 27.649 1.00 73.12 91 GLN A C 1
ATOM 707 O O . GLN A 1 91 ? -19.392 1.861 27.885 1.00 73.12 91 GLN A O 1
ATOM 712 N N . PRO A 1 92 ? -21.408 1.641 26.880 1.00 80.19 92 PRO A N 1
ATOM 713 C CA . PRO A 1 92 ? -21.047 0.419 26.181 1.00 80.19 92 PRO A CA 1
ATOM 714 C C . PRO A 1 92 ? -19.799 0.683 25.345 1.00 80.19 92 PRO A C 1
ATOM 716 O O . PRO A 1 92 ? -19.771 1.650 24.585 1.00 80.19 92 PRO A O 1
ATOM 719 N N . ASN A 1 93 ? -18.768 -0.151 25.499 1.00 84.12 93 ASN A N 1
ATOM 720 C CA . ASN A 1 93 ? -17.598 -0.073 24.633 1.00 84.12 93 ASN A CA 1
ATOM 721 C C . ASN A 1 93 ? -18.086 -0.267 23.186 1.00 84.12 93 ASN A C 1
ATOM 723 O O . ASN A 1 93 ? -18.576 -1.358 22.878 1.00 84.12 93 ASN A O 1
ATOM 727 N N . PRO A 1 94 ? -17.969 0.748 22.308 1.00 85.06 94 PRO A N 1
ATOM 728 C CA . PRO A 1 94 ? -18.485 0.660 20.947 1.00 85.06 94 PRO A CA 1
ATOM 729 C C . PRO A 1 94 ? -17.791 -0.436 20.138 1.00 85.06 94 PRO A C 1
ATOM 731 O O . PRO A 1 94 ? -18.364 -0.901 19.167 1.00 85.06 94 PRO A O 1
ATOM 734 N N . CYS A 1 95 ? -16.609 -0.888 20.564 1.00 89.00 95 CYS A N 1
ATOM 735 C CA . CYS A 1 95 ? -15.834 -1.951 19.933 1.00 89.00 95 CYS A CA 1
ATOM 736 C C . CYS A 1 95 ? -16.007 -3.324 20.608 1.00 89.00 95 CYS A C 1
ATOM 738 O O . CYS A 1 95 ? -15.260 -4.260 20.317 1.00 89.00 95 CYS A O 1
ATOM 740 N N . ALA A 1 96 ? -16.952 -3.473 21.545 1.00 88.00 96 ALA A N 1
ATOM 741 C CA . ALA A 1 96 ? -17.210 -4.757 22.189 1.00 88.00 96 ALA A CA 1
ATOM 742 C C . ALA A 1 96 ? -17.693 -5.795 21.162 1.00 88.00 96 ALA A C 1
ATOM 744 O O . ALA A 1 96 ? -18.738 -5.623 20.541 1.00 88.00 96 ALA A O 1
ATOM 745 N N . GLY A 1 97 ? -16.941 -6.890 21.019 1.00 86.31 97 GLY A N 1
ATOM 746 C CA . GLY A 1 97 ? -17.258 -7.959 20.067 1.00 86.31 97 GLY A CA 1
ATOM 747 C C . GLY A 1 97 ? -16.862 -7.665 18.618 1.00 86.31 97 GLY A C 1
ATOM 748 O O . GLY A 1 97 ? -17.312 -8.387 17.732 1.00 86.31 97 GLY A O 1
ATOM 749 N N . ASN A 1 98 ? -16.043 -6.635 18.368 1.00 93.38 98 ASN A N 1
ATOM 750 C CA . ASN A 1 98 ? -15.498 -6.390 17.036 1.00 93.38 98 ASN A CA 1
ATOM 751 C C . ASN A 1 98 ? -14.566 -7.527 16.578 1.00 93.38 98 ASN A C 1
ATOM 753 O O . ASN A 1 98 ? -13.867 -8.126 17.399 1.00 93.38 98 ASN A O 1
ATOM 757 N N . THR A 1 99 ? -14.527 -7.770 15.270 1.00 93.75 99 THR A N 1
ATOM 758 C CA . THR A 1 99 ? -13.569 -8.669 14.612 1.00 93.75 99 THR A CA 1
ATOM 759 C C . THR A 1 99 ? -12.665 -7.821 13.731 1.00 93.75 99 THR A C 1
ATOM 761 O O . THR A 1 99 ? -13.153 -6.889 13.112 1.00 93.75 99 THR A O 1
ATOM 764 N N . ALA A 1 100 ? -11.361 -8.104 13.722 1.00 94.44 100 ALA A N 1
ATOM 765 C CA . ALA A 1 100 ? -10.411 -7.319 12.942 1.00 94.44 100 ALA A CA 1
ATOM 766 C C . ALA A 1 100 ? -10.527 -7.599 11.432 1.00 94.44 100 ALA A C 1
ATOM 768 O O . ALA A 1 100 ? -10.905 -8.715 11.053 1.00 94.44 100 ALA A O 1
ATOM 769 N N . PRO A 1 101 ? -10.113 -6.650 10.570 1.00 97.25 101 PRO A N 1
ATOM 770 C CA . PRO A 1 101 ? -10.079 -6.868 9.129 1.00 97.25 101 PRO A CA 1
ATOM 771 C C . PRO A 1 101 ? -9.170 -8.043 8.742 1.00 97.25 101 PRO A C 1
ATOM 773 O O . PRO A 1 101 ? -8.184 -8.349 9.417 1.00 97.25 101 PRO A O 1
ATOM 776 N N . TYR A 1 102 ? -9.478 -8.693 7.622 1.00 96.50 102 TYR A N 1
ATOM 777 C CA . TYR A 1 102 ? -8.768 -9.864 7.104 1.00 96.50 102 TYR A CA 1
ATOM 778 C C . TYR A 1 102 ? -8.744 -9.887 5.567 1.00 96.50 102 TYR A C 1
ATOM 780 O O . TYR A 1 102 ? -9.318 -9.022 4.910 1.00 96.50 102 TYR A O 1
ATOM 788 N N . ASN A 1 103 ? -8.061 -10.876 4.971 1.00 97.06 103 ASN A N 1
ATOM 789 C CA . ASN A 1 103 ? -7.858 -10.983 3.516 1.00 97.06 103 ASN A CA 1
ATOM 790 C C . ASN A 1 103 ? -7.287 -9.697 2.895 1.00 97.06 103 ASN A C 1
ATOM 792 O O . ASN A 1 103 ? -7.763 -9.234 1.859 1.00 97.06 103 ASN A O 1
ATOM 796 N N . VAL A 1 104 ? -6.283 -9.108 3.552 1.00 98.12 104 VAL A N 1
ATOM 797 C CA . VAL A 1 104 ? -5.602 -7.926 3.021 1.00 98.12 104 VAL A CA 1
ATOM 798 C C . VAL A 1 104 ? -4.825 -8.323 1.764 1.00 98.12 104 VAL A C 1
ATOM 800 O O . VAL A 1 104 ? -4.061 -9.287 1.782 1.00 98.12 104 VAL A O 1
ATOM 803 N N . SER A 1 105 ? -5.031 -7.598 0.672 1.00 97.94 105 SER A N 1
ATOM 804 C CA . SER A 1 105 ? -4.402 -7.856 -0.623 1.00 97.94 105 SER A CA 1
ATOM 805 C C . SER A 1 105 ? -4.087 -6.554 -1.349 1.00 97.94 105 SER A C 1
ATOM 807 O O . SER A 1 105 ? -4.728 -5.534 -1.097 1.00 97.94 105 SER A O 1
ATOM 809 N N . LEU A 1 106 ? -3.111 -6.607 -2.249 1.00 98.12 106 LEU A N 1
ATOM 810 C CA . LEU A 1 106 ? -2.724 -5.521 -3.140 1.00 98.12 106 LEU A CA 1
ATOM 811 C C . LEU A 1 106 ? -2.895 -6.016 -4.580 1.00 98.12 106 LEU A C 1
ATOM 813 O O . LEU A 1 106 ? -2.469 -7.122 -4.908 1.00 98.12 106 LEU A O 1
ATOM 817 N N . ASP A 1 107 ? -3.582 -5.233 -5.405 1.00 97.50 107 ASP A N 1
ATOM 818 C CA . ASP A 1 107 ? -3.995 -5.616 -6.762 1.00 97.50 107 ASP A CA 1
ATOM 819 C C . ASP A 1 107 ? -2.860 -5.614 -7.799 1.00 97.50 107 ASP A C 1
ATOM 821 O O . ASP A 1 107 ? -2.945 -6.338 -8.792 1.00 97.50 107 ASP A O 1
ATOM 825 N N . ASN A 1 108 ? -1.808 -4.833 -7.568 1.00 95.06 108 ASN A N 1
ATOM 826 C CA . ASN A 1 108 ? -0.664 -4.693 -8.452 1.00 95.06 108 ASN A CA 1
ATOM 827 C C . ASN A 1 108 ? 0.641 -4.858 -7.665 1.00 95.06 108 ASN A C 1
ATOM 829 O O . ASN A 1 108 ? 0.858 -4.179 -6.669 1.00 95.06 108 ASN A O 1
ATOM 833 N N . LEU A 1 109 ? 1.513 -5.756 -8.113 1.00 95.25 109 LEU A N 1
ATOM 834 C CA . LEU A 1 109 ? 2.788 -6.063 -7.453 1.00 95.25 109 LEU A CA 1
ATOM 835 C C . LEU A 1 109 ? 3.990 -5.808 -8.363 1.00 95.25 109 LEU A C 1
ATOM 837 O O . LEU A 1 109 ? 5.088 -6.239 -8.041 1.00 95.25 109 LEU A O 1
ATOM 841 N N . SER A 1 110 ? 3.799 -5.124 -9.491 1.00 92.81 110 SER A N 1
ATOM 842 C CA . SER A 1 110 ? 4.867 -4.882 -10.457 1.00 92.81 110 SER A CA 1
ATOM 843 C C . SER A 1 110 ? 4.779 -3.492 -11.072 1.00 92.81 110 SER A C 1
ATOM 845 O O . SER A 1 110 ? 3.686 -2.971 -11.320 1.00 92.81 110 SER A O 1
ATOM 847 N N . VAL A 1 111 ? 5.932 -2.915 -11.379 1.00 92.88 111 VAL A N 1
ATOM 848 C CA . VAL A 1 111 ? 6.063 -1.664 -12.121 1.00 92.88 111 VAL A CA 1
ATOM 849 C C . VAL A 1 111 ? 7.352 -1.662 -12.939 1.00 92.88 111 VAL A C 1
ATOM 851 O O . VAL A 1 111 ? 8.321 -2.348 -12.620 1.00 92.88 111 VAL A O 1
ATOM 854 N N . VAL A 1 112 ? 7.344 -0.893 -14.018 1.00 89.50 112 VAL A N 1
ATOM 855 C CA . VAL A 1 112 ? 8.524 -0.610 -14.831 1.00 89.50 112 VAL A CA 1
ATOM 856 C C . VAL A 1 112 ? 9.074 0.749 -14.407 1.00 89.50 112 VAL A C 1
ATOM 858 O O . VAL A 1 112 ? 8.298 1.681 -14.184 1.00 89.50 112 VAL A O 1
ATOM 861 N N . VAL A 1 113 ? 10.388 0.869 -14.250 1.00 88.62 113 VAL A N 1
ATOM 862 C CA . VAL A 1 113 ? 11.037 2.140 -13.902 1.00 88.62 113 VAL A CA 1
ATOM 863 C C . VAL A 1 113 ? 10.607 3.263 -14.858 1.00 88.62 113 VAL A C 1
ATOM 865 O O . VAL A 1 113 ? 10.258 3.029 -16.009 1.00 88.62 113 VAL A O 1
ATOM 868 N N . GLY A 1 114 ? 10.520 4.498 -14.363 1.00 81.62 114 GLY A N 1
ATOM 869 C CA . GLY A 1 114 ? 10.055 5.636 -15.168 1.00 81.62 114 GLY A CA 1
ATOM 870 C C . GLY A 1 114 ? 8.535 5.694 -15.395 1.00 81.62 114 GLY A C 1
ATOM 871 O O . GLY A 1 114 ? 8.022 6.752 -15.765 1.00 81.62 114 GLY A O 1
ATOM 872 N N . GLN A 1 115 ? 7.786 4.624 -15.102 1.00 88.62 115 GLN A N 1
ATOM 873 C CA . GLN A 1 115 ? 6.323 4.647 -15.053 1.00 88.62 115 GLN A CA 1
ATOM 874 C C . GLN A 1 115 ? 5.819 5.006 -13.654 1.00 88.62 115 GLN A C 1
ATOM 876 O O . GLN A 1 115 ? 6.385 4.607 -12.639 1.00 88.62 115 GLN A O 1
ATOM 881 N N . THR A 1 116 ? 4.688 5.709 -13.583 1.00 93.12 116 THR A N 1
ATOM 882 C CA . THR A 1 116 ? 3.998 5.910 -12.304 1.00 93.12 116 THR A CA 1
ATOM 883 C C . THR A 1 116 ? 3.311 4.614 -11.883 1.00 93.12 116 THR A C 1
ATOM 885 O O . THR A 1 116 ? 2.362 4.157 -12.524 1.00 93.12 116 THR A O 1
ATOM 888 N N . TYR A 1 117 ? 3.747 4.047 -10.762 1.00 95.81 117 TYR A N 1
ATOM 889 C CA . TYR A 1 117 ? 3.061 2.945 -10.105 1.00 95.81 117 TYR A CA 1
ATOM 890 C C . TYR A 1 117 ? 1.735 3.417 -9.499 1.00 95.81 117 TYR A C 1
ATOM 892 O O . TYR A 1 117 ? 1.663 4.450 -8.823 1.00 95.81 117 TYR A O 1
ATOM 900 N N . SER A 1 118 ? 0.696 2.598 -9.660 1.00 97.44 118 SER A N 1
ATOM 901 C CA . SER A 1 118 ? -0.525 2.685 -8.870 1.00 97.44 118 SER A CA 1
ATOM 902 C C . SER A 1 118 ? -1.021 1.288 -8.510 1.00 97.44 118 SER A C 1
ATOM 904 O O . SER A 1 118 ? -1.083 0.403 -9.367 1.00 97.44 118 SER A O 1
ATOM 906 N N . GLY A 1 119 ? -1.374 1.112 -7.239 1.00 98.00 119 GLY A N 1
ATOM 907 C CA . GLY A 1 119 ? -2.000 -0.098 -6.718 1.00 98.00 119 GLY A CA 1
ATOM 908 C C . GLY A 1 119 ? -2.959 0.237 -5.581 1.00 98.00 119 GLY A C 1
ATOM 909 O O . GLY A 1 119 ? -2.823 1.266 -4.920 1.00 98.00 119 GLY A O 1
ATOM 910 N N . THR A 1 120 ? -3.949 -0.612 -5.356 1.00 98.50 120 THR A N 1
ATOM 911 C CA . THR A 1 120 ? -4.983 -0.452 -4.338 1.00 98.50 120 THR A CA 1
ATOM 912 C C . THR A 1 120 ? -4.936 -1.610 -3.356 1.00 98.50 120 THR A C 1
ATOM 914 O O . THR A 1 120 ? -5.097 -2.776 -3.723 1.00 98.50 120 THR A O 1
ATOM 917 N N . VAL A 1 121 ? -4.763 -1.281 -2.079 1.00 98.44 121 VAL A N 1
ATOM 918 C CA . VAL A 1 121 ? -4.914 -2.238 -0.985 1.00 98.44 121 VAL A CA 1
ATOM 919 C C . VAL A 1 121 ? -6.397 -2.424 -0.693 1.00 98.44 121 VAL A C 1
ATOM 921 O O . VAL A 1 121 ? -7.143 -1.457 -0.542 1.00 98.44 121 VAL A O 1
ATOM 924 N N . SER A 1 122 ? -6.824 -3.676 -0.580 1.00 97.38 122 SER A N 1
ATOM 925 C CA . SER A 1 122 ? -8.180 -4.044 -0.186 1.00 97.38 122 SER A CA 1
ATOM 926 C C . SER A 1 122 ? -8.157 -5.053 0.954 1.00 97.38 122 SER A C 1
ATOM 928 O O . SER A 1 122 ? -7.215 -5.831 1.084 1.00 97.38 122 SER A O 1
ATOM 930 N N . ALA A 1 123 ? -9.194 -5.038 1.786 1.00 97.56 123 ALA A N 1
ATOM 931 C CA . ALA A 1 123 ? -9.412 -6.019 2.841 1.00 97.56 123 ALA A CA 1
ATOM 932 C C . ALA A 1 123 ? -10.912 -6.286 3.018 1.00 97.56 123 ALA A C 1
ATOM 934 O O . ALA A 1 123 ? -11.765 -5.538 2.536 1.00 97.56 123 ALA A O 1
ATOM 935 N N . THR A 1 124 ? -11.230 -7.376 3.707 1.00 96.31 124 THR A N 1
ATOM 936 C CA . THR A 1 124 ? -12.587 -7.761 4.108 1.00 96.31 124 THR A CA 1
ATOM 937 C C . THR A 1 124 ? -12.748 -7.560 5.611 1.00 96.31 124 THR A C 1
ATOM 939 O O . THR A 1 124 ? -11.796 -7.740 6.362 1.00 96.31 124 THR A O 1
ATOM 942 N N . ASP A 1 125 ? -13.952 -7.212 6.053 1.00 95.56 125 ASP A N 1
ATOM 943 C CA . ASP A 1 125 ? -14.290 -7.108 7.470 1.00 95.56 125 ASP A CA 1
ATOM 944 C C . ASP A 1 125 ? -15.742 -7.561 7.693 1.00 95.56 125 ASP A C 1
ATOM 946 O O . ASP A 1 125 ? -16.663 -7.148 6.978 1.00 95.56 125 ASP A O 1
ATOM 950 N N . ASP A 1 126 ? -15.929 -8.476 8.642 1.00 92.06 126 ASP A N 1
ATOM 951 C CA . ASP A 1 126 ? -17.219 -9.011 9.082 1.00 92.06 126 ASP A CA 1
ATOM 952 C C . ASP A 1 126 ? -17.607 -8.567 10.504 1.00 92.06 126 ASP A C 1
ATOM 954 O O . ASP A 1 126 ? -18.683 -8.937 10.987 1.00 92.06 126 ASP A O 1
ATOM 958 N N . GLY A 1 127 ? -16.771 -7.745 11.143 1.00 88.31 127 GLY A N 1
ATOM 959 C CA . GLY A 1 127 ? -17.009 -7.103 12.422 1.00 88.31 127 GLY A CA 1
ATOM 960 C C . GLY A 1 127 ? -17.963 -5.912 12.326 1.00 88.31 127 GLY A C 1
ATOM 961 O O . GLY A 1 127 ? -18.995 -5.917 11.640 1.00 88.31 127 GLY A O 1
ATOM 962 N N . ILE A 1 128 ? -17.655 -4.871 13.089 1.00 86.50 128 ILE A N 1
ATOM 963 C CA . ILE A 1 128 ? -18.423 -3.632 13.085 1.00 86.50 128 ILE A CA 1
ATOM 964 C C . ILE A 1 128 ? -18.137 -2.917 11.768 1.00 86.50 128 ILE A C 1
ATOM 966 O O . ILE A 1 128 ? -17.021 -2.486 11.525 1.00 86.50 128 ILE A O 1
ATOM 970 N N . LYS A 1 129 ? -19.179 -2.749 10.944 1.00 78.00 129 LYS A N 1
ATOM 971 C CA . LYS A 1 129 ? -19.107 -2.198 9.577 1.00 78.00 129 LYS A CA 1
ATOM 972 C C . LYS A 1 129 ? -18.821 -0.696 9.518 1.00 78.00 129 LYS A C 1
ATOM 974 O O . LYS A 1 129 ? -19.596 0.079 8.950 1.00 78.00 129 LYS A O 1
ATOM 979 N N . ASN A 1 130 ? -17.718 -0.281 10.107 1.00 83.75 130 ASN A N 1
ATOM 980 C CA . ASN A 1 130 ? -17.130 1.019 9.868 1.00 83.75 130 ASN A CA 1
ATOM 981 C C . ASN A 1 130 ? -16.387 1.004 8.522 1.00 83.75 130 ASN A C 1
ATOM 983 O O . ASN A 1 130 ? -16.005 -0.057 8.025 1.00 83.75 130 ASN A O 1
ATOM 987 N N . PRO A 1 131 ? -16.171 2.172 7.901 1.00 91.62 131 PRO A N 1
ATOM 988 C CA . PRO A 1 131 ? -15.293 2.266 6.745 1.00 91.62 131 PRO A CA 1
ATOM 989 C C . PRO A 1 131 ? -13.875 1.808 7.100 1.00 91.62 131 PRO A C 1
ATOM 991 O O . PRO A 1 131 ? -13.322 2.250 8.107 1.00 91.62 131 PRO A O 1
ATOM 994 N N . LEU A 1 132 ? -13.282 0.974 6.243 1.00 96.88 132 LEU A N 1
ATOM 995 C CA . LEU A 1 132 ? -11.878 0.603 6.372 1.00 96.88 132 LEU A CA 1
ATOM 996 C C . LEU A 1 132 ? -10.976 1.796 6.050 1.00 96.88 132 LEU A C 1
ATOM 998 O O . LEU A 1 132 ? -11.208 2.529 5.087 1.00 96.88 132 LEU A O 1
ATOM 1002 N N . THR A 1 133 ? -9.934 1.961 6.855 1.00 97.69 133 THR A N 1
ATOM 1003 C CA . THR A 1 133 ? -8.895 2.977 6.695 1.00 97.69 133 THR A CA 1
ATOM 1004 C C . THR A 1 133 ? -7.544 2.315 6.498 1.00 97.69 133 THR A C 1
ATOM 1006 O O . THR A 1 133 ? -7.239 1.338 7.180 1.00 97.69 133 THR A O 1
ATOM 1009 N N . TYR A 1 134 ? -6.730 2.880 5.613 1.00 98.38 134 TYR A N 1
ATOM 1010 C CA . TYR A 1 134 ? -5.417 2.350 5.256 1.00 98.38 134 TYR A CA 1
ATOM 1011 C C . TYR A 1 134 ? -4.329 3.382 5.553 1.00 98.38 134 TYR A C 1
ATOM 1013 O O . TYR A 1 134 ? -4.512 4.579 5.319 1.00 98.38 134 TYR A O 1
ATOM 1021 N N . SER A 1 135 ? -3.192 2.928 6.064 1.00 98.31 135 SER A N 1
ATOM 1022 C CA . SER A 1 135 ? -2.024 3.771 6.316 1.00 98.31 135 SER A CA 1
ATOM 1023 C C . SER A 1 135 ? -0.740 2.956 6.261 1.00 98.31 135 SER A C 1
ATOM 1025 O O . SER A 1 135 ? -0.767 1.731 6.324 1.00 98.31 135 SER A O 1
ATOM 1027 N N . TRP A 1 136 ? 0.406 3.630 6.218 1.00 98.06 136 TRP A N 1
ATOM 1028 C CA . TRP A 1 136 ? 1.673 2.968 6.513 1.00 98.06 136 TRP A CA 1
ATOM 1029 C C . TRP A 1 136 ? 1.684 2.440 7.946 1.00 98.06 136 TRP A C 1
ATOM 1031 O O . TRP A 1 136 ? 1.139 3.082 8.852 1.00 98.06 136 TRP A O 1
ATOM 1041 N N . THR A 1 137 ? 2.316 1.286 8.152 1.00 98.06 137 THR A N 1
ATOM 1042 C CA . THR A 1 137 ? 2.520 0.739 9.494 1.00 98.06 137 THR A CA 1
ATOM 1043 C C . THR A 1 137 ? 3.337 1.699 10.352 1.00 98.06 137 THR A C 1
ATOM 1045 O O . THR A 1 137 ? 4.267 2.353 9.878 1.00 98.06 137 THR A O 1
ATOM 1048 N N . ALA A 1 138 ? 2.993 1.815 11.635 1.00 95.25 138 ALA A N 1
ATOM 1049 C CA . ALA A 1 138 ? 3.676 2.730 12.542 1.00 95.25 138 ALA A CA 1
ATOM 1050 C C . ALA A 1 138 ? 5.192 2.452 12.580 1.00 95.25 138 ALA A C 1
ATOM 1052 O O . ALA A 1 138 ? 5.630 1.340 12.865 1.00 95.25 138 ALA A O 1
ATOM 1053 N N . GLY A 1 139 ? 5.997 3.479 12.294 1.00 93.38 139 GLY A N 1
ATOM 1054 C CA . GLY A 1 139 ? 7.459 3.369 12.233 1.00 93.38 139 GLY A CA 1
ATOM 1055 C C . GLY A 1 139 ? 8.015 2.812 10.917 1.00 93.38 139 GLY A C 1
ATOM 1056 O O . GLY A 1 139 ? 9.234 2.769 10.761 1.00 93.38 139 GLY A O 1
ATOM 1057 N N . PHE A 1 140 ? 7.165 2.428 9.961 1.00 94.31 140 PHE A N 1
ATOM 1058 C CA . PHE A 1 140 ? 7.584 2.126 8.596 1.00 94.31 140 PHE A CA 1
ATOM 1059 C C . PHE A 1 140 ? 7.790 3.423 7.805 1.00 94.31 140 PHE A C 1
ATOM 1061 O O . PHE A 1 140 ? 6.986 4.351 7.889 1.00 94.31 140 PHE A O 1
ATOM 1068 N N . THR A 1 141 ? 8.878 3.483 7.039 1.00 91.50 141 THR A N 1
ATOM 1069 C CA . THR A 1 141 ? 9.131 4.549 6.063 1.00 91.50 141 THR A CA 1
ATOM 1070 C C . THR A 1 141 ? 9.107 3.903 4.682 1.00 91.50 141 THR A C 1
ATOM 1072 O O . THR A 1 141 ? 9.937 3.023 4.447 1.00 91.50 141 THR A O 1
ATOM 1075 N N . PRO A 1 142 ? 8.159 4.267 3.804 1.00 92.06 142 PRO A N 1
ATOM 1076 C CA . PRO A 1 142 ? 8.092 3.695 2.466 1.00 92.06 142 PRO A CA 1
ATOM 1077 C C . PRO A 1 142 ? 9.276 4.169 1.597 1.00 92.06 142 PRO A C 1
ATOM 1079 O O . PRO A 1 142 ? 9.865 5.212 1.899 1.00 92.06 142 PRO A O 1
ATOM 1082 N N . PRO A 1 143 ? 9.634 3.427 0.532 1.00 86.44 143 PRO A N 1
ATOM 1083 C CA . PRO A 1 143 ? 10.671 3.839 -0.415 1.00 86.44 143 PRO A CA 1
ATOM 1084 C C . PRO A 1 143 ? 10.327 5.150 -1.138 1.00 86.44 143 PRO A C 1
ATOM 1086 O O . PRO A 1 143 ? 9.171 5.389 -1.490 1.00 86.44 143 PRO A O 1
ATOM 1089 N N . GLY A 1 144 ? 11.343 5.979 -1.393 1.00 86.62 144 GLY A N 1
ATOM 1090 C CA . GLY A 1 144 ? 11.242 7.150 -2.270 1.00 86.62 144 GLY A CA 1
ATOM 1091 C C . GLY A 1 144 ? 10.090 8.113 -1.948 1.00 86.62 144 GLY A C 1
ATOM 1092 O O . GLY A 1 144 ? 9.913 8.548 -0.808 1.00 86.62 144 GLY A O 1
ATOM 1093 N N . ASP A 1 145 ? 9.328 8.477 -2.984 1.00 91.38 145 ASP A N 1
ATOM 1094 C CA . ASP A 1 145 ? 8.160 9.365 -2.927 1.00 91.38 145 ASP A CA 1
ATOM 1095 C C . ASP A 1 145 ? 6.826 8.613 -2.758 1.00 91.38 145 ASP A C 1
ATOM 1097 O O . ASP A 1 145 ? 5.754 9.186 -2.967 1.00 91.38 145 ASP A O 1
ATOM 1101 N N . MET A 1 146 ? 6.869 7.337 -2.364 1.00 95.88 146 MET A N 1
ATOM 1102 C CA . MET A 1 146 ? 5.684 6.493 -2.272 1.00 95.88 146 MET A CA 1
ATOM 1103 C C . MET A 1 146 ? 4.685 7.015 -1.228 1.00 95.88 146 MET A C 1
ATOM 1105 O O . MET A 1 146 ? 5.008 7.286 -0.067 1.00 95.88 146 MET A O 1
ATOM 1109 N N . THR A 1 147 ? 3.418 7.109 -1.628 1.00 97.31 147 THR A N 1
ATOM 1110 C CA . THR A 1 147 ? 2.316 7.585 -0.782 1.00 97.31 147 THR A CA 1
ATOM 1111 C C . THR A 1 147 ? 1.185 6.571 -0.710 1.00 97.31 147 THR A C 1
ATOM 1113 O O . THR A 1 147 ? 1.001 5.779 -1.629 1.00 97.31 147 THR A O 1
ATOM 1116 N N . ILE A 1 148 ? 0.411 6.613 0.379 1.00 98.19 148 ILE A N 1
ATOM 1117 C CA . ILE A 1 148 ? -0.835 5.857 0.540 1.00 98.19 148 ILE A CA 1
ATOM 1118 C C . ILE A 1 148 ? -1.951 6.794 1.005 1.00 98.19 148 ILE A C 1
ATOM 1120 O O . ILE A 1 148 ? -1.751 7.652 1.868 1.00 98.19 148 ILE A O 1
ATOM 1124 N N . THR A 1 149 ? -3.137 6.637 0.430 1.00 98.25 149 THR A N 1
ATOM 1125 C CA . THR A 1 149 ? -4.350 7.346 0.857 1.00 98.25 149 THR A CA 1
ATOM 1126 C C . THR A 1 149 ? -5.118 6.545 1.906 1.00 98.25 149 THR A C 1
ATOM 1128 O O . THR A 1 149 ? -5.000 5.325 1.984 1.00 98.25 149 THR A O 1
ATOM 1131 N N . SER A 1 150 ? -6.008 7.204 2.654 1.00 97.12 150 SER A N 1
ATOM 1132 C CA . SER A 1 150 ? -6.887 6.515 3.612 1.00 97.12 150 SER A CA 1
ATOM 1133 C C . SER A 1 150 ? -7.859 5.521 2.968 1.00 97.12 150 SER A C 1
ATOM 1135 O O . SER A 1 150 ? -8.461 4.737 3.694 1.00 97.12 150 SER A O 1
ATOM 1137 N N . ALA A 1 151 ? -8.002 5.541 1.638 1.00 97.38 151 ALA A N 1
ATOM 1138 C CA . ALA A 1 151 ? -8.786 4.592 0.850 1.00 97.38 151 ALA A CA 1
ATOM 1139 C C . ALA A 1 151 ? -7.962 3.397 0.326 1.00 97.38 151 ALA A C 1
ATOM 1141 O O . ALA A 1 151 ? -8.510 2.562 -0.386 1.00 97.38 151 ALA A O 1
ATOM 1142 N N . GLY A 1 152 ? -6.664 3.324 0.641 1.00 97.69 152 GLY A N 1
ATOM 1143 C CA . GLY A 1 152 ? -5.793 2.211 0.254 1.00 97.69 152 GLY A CA 1
ATOM 1144 C C . GLY A 1 152 ? -5.100 2.373 -1.096 1.00 97.69 152 GLY A C 1
ATOM 1145 O O . GLY A 1 152 ? -4.358 1.483 -1.493 1.00 97.69 152 GLY A O 1
ATOM 1146 N N . VAL A 1 153 ? -5.292 3.496 -1.797 1.00 98.31 153 VAL A N 1
ATOM 1147 C CA . VAL A 1 153 ? -4.575 3.774 -3.053 1.00 98.31 153 VAL A CA 1
ATOM 1148 C C . VAL A 1 153 ? -3.135 4.165 -2.744 1.00 98.31 153 VAL A C 1
ATOM 1150 O O . VAL A 1 153 ? -2.916 5.135 -2.012 1.00 98.31 153 VAL A O 1
ATOM 1153 N N . ILE A 1 154 ? -2.194 3.426 -3.322 1.00 98.31 154 ILE A N 1
ATOM 1154 C CA . ILE A 1 154 ? -0.752 3.654 -3.292 1.00 98.31 154 ILE A CA 1
ATOM 1155 C C . ILE A 1 154 ? -0.320 4.258 -4.631 1.00 98.31 154 ILE A C 1
ATOM 1157 O O . ILE A 1 154 ? -0.772 3.819 -5.691 1.00 98.31 154 ILE A O 1
ATOM 1161 N N . THR A 1 155 ? 0.562 5.258 -4.581 1.00 97.69 155 THR A N 1
ATOM 1162 C CA . THR A 1 155 ? 1.225 5.826 -5.767 1.00 97.69 155 THR A CA 1
ATOM 1163 C C . THR A 1 155 ? 2.711 6.014 -5.513 1.00 97.69 155 THR A C 1
ATOM 1165 O O . THR A 1 155 ? 3.095 6.303 -4.378 1.00 97.69 155 THR A O 1
ATOM 1168 N N . TRP A 1 156 ? 3.529 5.822 -6.546 1.00 96.56 156 TRP A N 1
ATOM 1169 C CA . TRP A 1 156 ? 4.990 5.872 -6.461 1.00 96.56 156 TRP A CA 1
ATOM 1170 C C . TRP A 1 156 ? 5.612 6.085 -7.846 1.00 96.56 156 TRP A C 1
ATOM 1172 O O . TRP A 1 156 ? 5.059 5.599 -8.832 1.00 96.56 156 TRP A O 1
ATOM 1182 N N . ASN A 1 157 ? 6.748 6.779 -7.926 1.00 93.06 157 ASN A N 1
ATOM 1183 C CA . ASN A 1 157 ? 7.561 6.861 -9.141 1.00 93.06 157 ASN A CA 1
ATOM 1184 C C . ASN A 1 157 ? 8.925 6.196 -8.881 1.00 93.06 157 ASN A C 1
ATOM 1186 O O . ASN A 1 157 ? 9.837 6.871 -8.401 1.00 93.06 157 ASN A O 1
ATOM 1190 N N . PRO A 1 158 ? 9.063 4.886 -9.146 1.00 91.06 158 PRO A N 1
ATOM 1191 C CA . PRO A 1 158 ? 10.321 4.174 -8.939 1.00 91.06 158 PRO A CA 1
ATOM 1192 C C . PRO A 1 158 ? 11.432 4.683 -9.865 1.00 91.06 158 PRO A C 1
ATOM 1194 O O . PRO A 1 158 ? 11.190 4.987 -11.040 1.00 91.06 158 PRO A O 1
ATOM 1197 N N . GLY A 1 159 ? 12.651 4.730 -9.330 1.00 86.44 159 GLY A N 1
ATOM 1198 C CA . GLY A 1 159 ? 13.890 4.998 -10.059 1.00 86.44 159 GLY A CA 1
ATOM 1199 C C . GLY A 1 159 ? 14.697 3.726 -10.337 1.00 86.44 159 GLY A C 1
ATOM 1200 O O . GLY A 1 159 ? 14.334 2.623 -9.926 1.00 86.44 159 GLY A O 1
ATOM 1201 N N . CYS A 1 160 ? 15.815 3.865 -11.054 1.00 82.50 160 CYS A N 1
ATOM 1202 C CA . CYS A 1 160 ? 16.686 2.732 -11.391 1.00 82.50 160 CYS A CA 1
ATOM 1203 C C . CYS A 1 160 ? 17.299 2.076 -10.141 1.00 82.50 160 CYS A C 1
ATOM 1205 O O . CYS A 1 160 ? 17.668 0.905 -10.171 1.00 82.50 160 CYS A O 1
ATOM 1207 N N . GLU A 1 161 ? 17.414 2.821 -9.040 1.00 82.31 161 GLU A N 1
ATOM 1208 C CA . GLU A 1 161 ? 17.854 2.323 -7.737 1.00 82.31 161 GLU A CA 1
ATOM 1209 C C . GLU A 1 161 ? 16.882 1.324 -7.099 1.00 82.31 161 GLU A C 1
ATOM 1211 O O . GLU A 1 161 ? 17.291 0.565 -6.222 1.00 82.31 161 GLU A O 1
ATOM 1216 N N . ASP A 1 162 ? 15.623 1.317 -7.542 1.00 86.38 162 ASP A N 1
ATOM 1217 C CA . ASP A 1 162 ? 14.565 0.482 -6.983 1.00 86.38 162 ASP A CA 1
ATOM 1218 C C . ASP A 1 162 ? 14.401 -0.849 -7.737 1.00 86.38 162 ASP A C 1
ATOM 1220 O O . ASP A 1 162 ? 13.620 -1.694 -7.296 1.00 86.38 162 ASP A O 1
ATOM 1224 N N . ILE A 1 163 ? 15.117 -1.052 -8.857 1.00 86.00 163 ILE A N 1
ATOM 1225 C CA . ILE A 1 163 ? 15.066 -2.270 -9.686 1.00 86.00 163 ILE A CA 1
ATOM 1226 C C . ILE A 1 163 ? 15.554 -3.465 -8.870 1.00 86.00 163 ILE A C 1
ATOM 1228 O O . ILE A 1 163 ? 16.751 -3.728 -8.824 1.00 86.00 163 ILE A O 1
ATOM 1232 N N . CYS A 1 164 ? 14.626 -4.203 -8.259 1.00 81.06 164 CYS A N 1
ATOM 1233 C CA . CYS A 1 164 ? 14.901 -5.376 -7.436 1.00 81.06 164 CYS A CA 1
ATOM 1234 C C . CYS A 1 164 ? 13.814 -6.449 -7.591 1.00 81.06 164 CYS A C 1
ATOM 1236 O O . CYS A 1 164 ? 12.623 -6.141 -7.673 1.00 81.06 164 CYS A O 1
ATOM 1238 N N . ASP A 1 165 ? 14.240 -7.714 -7.534 1.00 80.50 165 ASP A N 1
ATOM 1239 C CA . ASP A 1 165 ? 13.362 -8.888 -7.488 1.00 80.50 165 ASP A CA 1
ATOM 1240 C C . ASP A 1 165 ? 12.839 -9.137 -6.055 1.00 80.50 165 ASP A C 1
ATOM 1242 O O . ASP A 1 165 ? 13.547 -8.941 -5.059 1.00 80.50 165 ASP A O 1
ATOM 1246 N N . CYS A 1 166 ? 11.585 -9.578 -5.954 1.00 82.56 166 CYS A N 1
ATOM 1247 C CA . CYS A 1 166 ? 10.923 -9.993 -4.721 1.00 82.56 166 CYS A CA 1
ATOM 1248 C C . CYS A 1 166 ? 11.226 -11.454 -4.330 1.00 82.56 166 CYS A C 1
ATOM 1250 O O . CYS A 1 166 ? 10.939 -11.861 -3.197 1.00 82.56 166 CYS A O 1
ATOM 1252 N N . GLY A 1 167 ? 11.831 -12.242 -5.223 1.00 68.12 167 GLY A N 1
ATOM 1253 C CA . GLY A 1 167 ? 12.354 -13.580 -4.958 1.00 68.12 167 GLY A CA 1
ATOM 1254 C C . GLY A 1 167 ? 13.751 -13.548 -4.326 1.00 68.12 167 GLY A C 1
ATOM 1255 O O . GLY A 1 167 ? 14.677 -13.011 -4.910 1.00 68.12 167 GLY A O 1
ATOM 1256 N N . GLU A 1 168 ? 13.879 -14.116 -3.117 1.00 55.78 168 GLU A N 1
ATOM 1257 C CA . GLU A 1 168 ? 15.109 -14.453 -2.365 1.00 55.78 168 GLU A CA 1
ATOM 1258 C C . GLU A 1 168 ? 16.408 -13.704 -2.715 1.00 55.78 168 GLU A C 1
ATOM 1260 O O . GLU A 1 168 ? 16.992 -13.964 -3.758 1.00 55.78 168 GLU A O 1
ATOM 1265 N N . ARG A 1 169 ? 16.933 -12.918 -1.748 1.00 49.53 169 ARG A N 1
ATOM 1266 C CA . ARG A 1 169 ? 18.312 -12.374 -1.678 1.00 49.53 169 ARG A CA 1
ATOM 1267 C C . ARG A 1 169 ? 19.249 -13.036 -2.691 1.00 49.53 169 ARG A C 1
ATOM 1269 O O . ARG A 1 169 ? 19.907 -14.020 -2.348 1.00 49.53 169 ARG A O 1
ATOM 1276 N N . VAL A 1 170 ? 19.328 -12.512 -3.910 1.00 45.00 170 VAL A N 1
ATOM 1277 C CA . VAL A 1 170 ? 20.296 -13.033 -4.867 1.00 45.00 170 VAL A CA 1
ATOM 1278 C C . VAL A 1 170 ? 21.649 -12.550 -4.352 1.00 45.00 170 VAL A C 1
ATOM 1280 O O . VAL A 1 170 ? 21.857 -11.338 -4.270 1.00 45.00 170 VAL A O 1
ATOM 1283 N N . PRO A 1 171 ? 22.581 -13.430 -3.936 1.00 45.16 171 PRO A N 1
ATOM 1284 C CA . PRO A 1 171 ? 23.942 -13.004 -3.690 1.00 45.16 171 PRO A CA 1
ATOM 1285 C C . PRO A 1 171 ? 24.599 -12.870 -5.067 1.00 45.16 171 PRO A C 1
ATOM 1287 O O . PRO A 1 171 ? 25.414 -13.699 -5.464 1.00 45.16 171 PRO A O 1
ATOM 1290 N N . GLU A 1 172 ? 24.173 -11.873 -5.839 1.00 49.41 172 GLU A N 1
ATOM 1291 C CA . GLU A 1 172 ? 24.858 -11.474 -7.061 1.00 49.41 172 GLU A CA 1
ATOM 1292 C C . GLU A 1 172 ? 26.138 -10.705 -6.686 1.00 49.41 172 GLU A C 1
ATOM 1294 O O . GLU A 1 172 ? 26.173 -9.991 -5.679 1.00 49.41 172 GLU A O 1
ATOM 1299 N N . PRO A 1 173 ? 27.221 -10.830 -7.469 1.00 53.69 173 PRO A N 1
ATOM 1300 C CA . PRO A 1 173 ? 28.517 -10.228 -7.151 1.00 53.69 173 PRO A CA 1
ATOM 1301 C C . PRO A 1 173 ? 28.570 -8.693 -7.326 1.00 53.69 173 PRO A C 1
ATOM 1303 O O . PRO A 1 173 ? 29.648 -8.100 -7.236 1.00 53.69 173 PRO A O 1
ATOM 1306 N N . ASN A 1 174 ? 27.425 -8.038 -7.543 1.00 50.47 174 ASN A N 1
ATOM 1307 C CA . ASN A 1 174 ? 27.293 -6.666 -8.030 1.00 50.47 174 ASN A CA 1
ATOM 1308 C C . ASN A 1 174 ? 26.148 -5.934 -7.306 1.00 50.47 174 ASN A C 1
ATOM 1310 O O . ASN A 1 174 ? 25.138 -5.596 -7.905 1.00 50.47 174 ASN A O 1
ATOM 1314 N N . GLY A 1 175 ? 26.352 -5.650 -6.015 1.00 54.19 175 GLY A N 1
ATOM 1315 C CA . GLY A 1 175 ? 25.498 -4.754 -5.222 1.00 54.19 175 GLY A CA 1
ATOM 1316 C C . GLY A 1 175 ? 24.274 -5.441 -4.615 1.00 54.19 175 GLY A C 1
ATOM 1317 O O . GLY A 1 175 ? 23.527 -6.133 -5.294 1.00 54.19 175 GLY A O 1
ATOM 1318 N N . GLU A 1 176 ? 24.073 -5.273 -3.306 1.00 61.62 176 GLU A N 1
ATOM 1319 C CA . GLU A 1 176 ? 22.871 -5.771 -2.633 1.00 61.62 176 GLU A CA 1
ATOM 1320 C C . GLU A 1 176 ? 21.656 -4.962 -3.097 1.00 61.62 176 GLU A C 1
ATOM 1322 O O . GLU A 1 176 ? 21.522 -3.789 -2.755 1.00 61.62 176 GLU A O 1
ATOM 1327 N N . CYS A 1 177 ? 20.764 -5.604 -3.845 1.00 68.00 177 CYS A N 1
ATOM 1328 C CA . CYS A 1 177 ? 19.427 -5.088 -4.091 1.00 68.00 177 CYS A CA 1
ATOM 1329 C C . CYS A 1 177 ? 18.542 -5.373 -2.874 1.00 68.00 177 CYS A C 1
ATOM 1331 O O . CYS A 1 177 ? 18.468 -6.519 -2.416 1.00 68.00 177 CYS A O 1
ATOM 1333 N N . THR A 1 178 ? 17.875 -4.359 -2.326 1.00 73.75 178 THR A N 1
ATOM 1334 C CA . THR A 1 178 ? 16.899 -4.540 -1.244 1.00 73.75 178 THR A CA 1
ATOM 1335 C C . THR A 1 178 ? 15.488 -4.594 -1.827 1.00 73.75 178 THR A C 1
ATOM 1337 O O . THR A 1 178 ? 15.067 -3.591 -2.394 1.00 73.75 178 THR A O 1
ATOM 1340 N N . PRO A 1 179 ? 14.736 -5.704 -1.675 1.00 82.69 179 PRO A N 1
ATOM 1341 C CA . PRO A 1 179 ? 13.382 -5.807 -2.216 1.00 82.69 179 PRO A CA 1
ATOM 1342 C C . PRO A 1 179 ? 12.474 -4.682 -1.709 1.00 82.69 179 PRO A C 1
ATOM 1344 O O . PRO A 1 179 ? 12.546 -4.317 -0.528 1.00 82.69 179 PRO A O 1
ATOM 1347 N N . ASN A 1 180 ? 11.584 -4.180 -2.570 1.00 87.06 180 ASN A N 1
ATOM 1348 C CA . ASN A 1 180 ? 10.659 -3.092 -2.238 1.00 87.06 180 ASN A CA 1
ATOM 1349 C C . ASN A 1 180 ? 9.496 -3.602 -1.382 1.00 87.06 180 ASN A C 1
ATOM 1351 O O . ASN A 1 180 ? 8.357 -3.733 -1.836 1.00 87.06 180 ASN A O 1
ATOM 1355 N N . ILE A 1 181 ? 9.804 -3.926 -0.127 1.00 91.69 181 ILE A N 1
ATOM 1356 C CA . ILE A 1 181 ? 8.828 -4.383 0.856 1.00 91.69 181 ILE A CA 1
ATOM 1357 C C . ILE A 1 181 ? 8.105 -3.173 1.436 1.00 91.69 181 ILE A C 1
ATOM 1359 O O . ILE A 1 181 ? 8.718 -2.291 2.043 1.00 91.69 181 ILE A O 1
ATOM 1363 N N . ILE A 1 182 ? 6.784 -3.178 1.319 1.00 95.50 182 ILE A N 1
ATOM 1364 C CA . ILE A 1 182 ? 5.900 -2.177 1.902 1.00 95.50 182 ILE A CA 1
ATOM 1365 C C . ILE A 1 182 ? 5.091 -2.769 3.051 1.00 95.50 182 ILE A C 1
ATOM 1367 O O . ILE A 1 182 ? 4.720 -3.942 3.014 1.00 95.50 182 ILE A O 1
ATOM 1371 N N . LYS A 1 183 ? 4.807 -1.954 4.075 1.00 97.31 183 LYS A N 1
ATOM 1372 C CA . LYS A 1 183 ? 4.036 -2.366 5.258 1.00 97.31 183 LYS A CA 1
ATOM 1373 C C . LYS A 1 183 ? 2.820 -1.475 5.449 1.00 97.31 183 LYS A C 1
ATOM 1375 O O . LYS A 1 183 ? 2.961 -0.272 5.688 1.00 97.31 183 LYS A O 1
ATOM 1380 N N . VAL A 1 184 ? 1.637 -2.063 5.328 1.00 98.25 184 VAL A N 1
ATOM 1381 C CA . VAL A 1 184 ? 0.355 -1.358 5.367 1.00 98.25 184 VAL A CA 1
ATOM 1382 C C . VAL A 1 184 ? -0.447 -1.828 6.570 1.00 98.25 184 VAL A C 1
ATOM 1384 O O . VAL A 1 184 ? -0.614 -3.024 6.785 1.00 98.25 184 VAL A O 1
ATOM 1387 N N . THR A 1 185 ? -0.990 -0.878 7.320 1.00 98.38 185 THR A N 1
ATOM 1388 C CA . THR A 1 185 ? -1.974 -1.120 8.373 1.00 98.38 185 THR A CA 1
ATOM 1389 C C . THR A 1 185 ? -3.370 -0.841 7.832 1.00 98.38 185 THR A C 1
ATOM 1391 O O . THR A 1 185 ? -3.623 0.222 7.259 1.00 98.38 185 THR A O 1
ATOM 1394 N N . VAL A 1 186 ? -4.286 -1.781 8.050 1.00 98.19 186 VAL A N 1
ATOM 1395 C CA . VAL A 1 186 ? -5.716 -1.645 7.758 1.00 98.19 186 VAL A CA 1
ATOM 1396 C C . VAL A 1 186 ? -6.481 -1.606 9.069 1.00 98.19 186 VAL A C 1
ATOM 1398 O O . VAL A 1 186 ? -6.281 -2.466 9.922 1.00 98.19 186 VAL A O 1
ATOM 1401 N N . GLY A 1 187 ? -7.359 -0.624 9.237 1.00 96.69 187 GLY A N 1
ATOM 1402 C CA . GLY A 1 187 ? -8.186 -0.471 10.430 1.00 96.69 187 GLY A CA 1
ATOM 1403 C C . GLY A 1 187 ? -9.662 -0.299 10.112 1.00 96.69 187 GLY A C 1
ATOM 1404 O O . GLY A 1 187 ? -10.008 0.297 9.099 1.00 96.69 187 GLY A O 1
ATOM 1405 N N . ASP A 1 188 ? -10.519 -0.768 11.010 1.00 95.56 188 ASP A N 1
ATOM 1406 C CA . ASP A 1 188 ? -11.983 -0.598 10.985 1.00 95.56 188 ASP A CA 1
ATOM 1407 C C . ASP A 1 188 ? -12.460 0.451 12.021 1.00 95.56 188 ASP A C 1
ATOM 1409 O O . ASP A 1 188 ? -13.624 0.512 12.410 1.00 95.56 188 ASP A O 1
ATOM 1413 N N . GLY A 1 189 ? -11.543 1.263 12.556 1.00 91.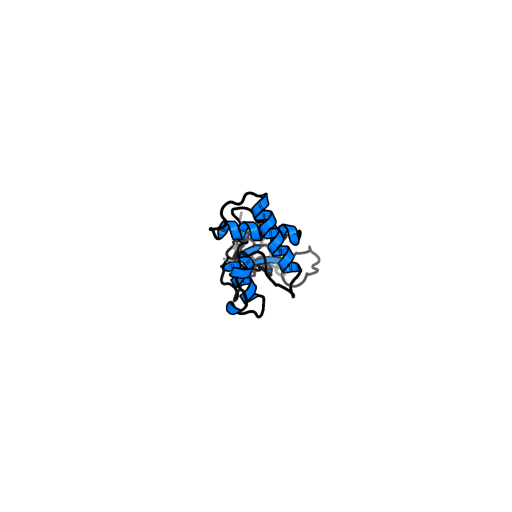81 189 GLY A N 1
ATOM 1414 C CA . GLY A 1 189 ? -11.824 2.225 13.628 1.00 91.81 189 GLY A CA 1
ATOM 1415 C C . GLY A 1 189 ? -11.904 1.634 15.045 1.00 91.81 189 GLY A C 1
ATOM 1416 O O . GLY A 1 189 ? -11.965 2.401 16.006 1.00 91.81 189 GLY A O 1
ATOM 1417 N N . CYS A 1 190 ? -11.853 0.311 15.196 1.00 92.94 190 CYS A N 1
ATOM 1418 C CA . CYS A 1 190 ? -11.813 -0.402 16.474 1.00 92.94 190 CYS A CA 1
ATOM 1419 C C . CYS A 1 190 ? -10.531 -1.226 16.640 1.00 92.94 190 CYS A C 1
ATOM 1421 O O . CYS A 1 190 ? -9.891 -1.188 17.692 1.00 92.94 190 CYS A O 1
ATOM 1423 N N . THR A 1 191 ? -10.152 -1.965 15.604 1.00 94.56 191 THR A N 1
ATOM 1424 C CA . THR A 1 191 ? -8.976 -2.828 15.538 1.00 94.56 191 THR A CA 1
ATOM 1425 C C . THR A 1 191 ? -8.220 -2.627 14.232 1.00 94.56 191 THR A C 1
ATOM 1427 O O . THR A 1 191 ? -8.739 -2.064 13.269 1.00 94.56 191 THR A O 1
ATOM 1430 N N . THR A 1 192 ? -6.964 -3.069 14.216 1.00 96.19 192 THR A N 1
ATOM 1431 C CA . THR A 1 192 ? -6.074 -2.944 13.063 1.00 96.19 192 THR A CA 1
ATOM 1432 C C . THR A 1 192 ? -5.368 -4.260 12.765 1.00 96.19 192 THR A C 1
ATOM 1434 O O . THR A 1 192 ? -5.089 -5.037 13.680 1.00 96.19 192 THR A O 1
ATOM 1437 N N . VAL A 1 193 ? -5.028 -4.476 11.498 1.00 97.88 193 VAL A N 1
ATOM 1438 C CA . VAL A 1 193 ? -4.185 -5.573 11.018 1.00 97.88 193 VAL A CA 1
ATOM 1439 C C . VAL A 1 193 ? -3.076 -5.011 10.133 1.00 97.88 193 VAL A C 1
ATOM 1441 O O . VAL A 1 193 ? -3.314 -4.088 9.355 1.00 97.88 193 VAL A O 1
ATOM 1444 N N . ASP A 1 194 ? -1.876 -5.569 10.248 1.00 98.12 194 ASP A N 1
ATOM 1445 C CA . ASP A 1 194 ? -0.741 -5.217 9.397 1.00 98.12 194 ASP A CA 1
ATOM 1446 C C . ASP A 1 194 ? -0.569 -6.257 8.285 1.00 98.12 194 ASP A C 1
ATOM 1448 O O . ASP A 1 194 ? -0.774 -7.455 8.498 1.00 98.12 194 ASP A O 1
ATOM 1452 N N . ALA A 1 195 ? -0.173 -5.795 7.104 1.00 97.62 195 ALA A N 1
ATOM 1453 C CA . ALA A 1 195 ? 0.145 -6.614 5.945 1.00 97.62 195 ALA A CA 1
ATOM 1454 C C . ALA A 1 195 ? 1.445 -6.135 5.294 1.00 97.62 195 ALA A C 1
ATOM 1456 O O . ALA A 1 195 ? 1.765 -4.945 5.316 1.00 97.62 195 ALA A O 1
ATOM 1457 N N . GLU A 1 196 ? 2.177 -7.071 4.695 1.00 96.62 196 GLU A N 1
ATOM 1458 C CA . GLU A 1 196 ? 3.402 -6.788 3.952 1.00 96.62 196 GLU A CA 1
ATOM 1459 C C . GLU A 1 196 ? 3.241 -7.235 2.498 1.00 96.62 196 GLU A C 1
ATOM 1461 O O . GLU A 1 196 ? 2.725 -8.321 2.229 1.00 96.62 196 GLU A O 1
ATOM 1466 N N . PHE A 1 197 ? 3.698 -6.399 1.570 1.00 95.69 197 PHE A N 1
ATOM 1467 C CA . PHE A 1 197 ? 3.718 -6.690 0.136 1.00 95.69 197 PHE A CA 1
ATOM 1468 C C . PHE A 1 197 ? 5.096 -6.372 -0.424 1.00 95.69 197 PHE A C 1
ATOM 1470 O O . PHE A 1 197 ? 5.802 -5.533 0.129 1.00 95.69 197 PHE A O 1
ATOM 1477 N N . CYS A 1 198 ? 5.468 -7.017 -1.524 1.00 93.50 198 CYS A N 1
ATOM 1478 C CA . CYS A 1 198 ? 6.682 -6.694 -2.258 1.00 93.50 198 CYS A CA 1
ATOM 1479 C C . CYS A 1 198 ? 6.304 -6.260 -3.673 1.00 93.50 198 CYS A C 1
ATOM 1481 O O . CYS A 1 198 ? 5.505 -6.940 -4.315 1.00 93.50 198 CYS A O 1
ATOM 1483 N N . ILE A 1 199 ? 6.830 -5.115 -4.110 1.00 94.00 199 ILE A N 1
ATOM 1484 C CA . ILE A 1 199 ? 6.604 -4.578 -5.454 1.00 94.00 199 ILE A CA 1
ATOM 1485 C C . ILE A 1 199 ? 7.865 -4.819 -6.289 1.00 94.00 199 ILE A C 1
ATOM 1487 O O . ILE A 1 199 ? 8.940 -4.310 -5.971 1.00 94.00 199 ILE A O 1
ATOM 1491 N N . GLU A 1 200 ? 7.735 -5.584 -7.363 1.00 91.62 200 GLU A N 1
ATOM 1492 C CA . GLU A 1 200 ? 8.813 -5.822 -8.319 1.00 91.62 200 GLU A CA 1
ATOM 1493 C C . GLU A 1 200 ? 8.967 -4.601 -9.225 1.00 91.62 200 GLU A C 1
ATOM 1495 O O . GLU A 1 200 ? 8.009 -4.159 -9.863 1.00 91.62 200 GLU A O 1
ATOM 1500 N N . VAL A 1 201 ? 10.178 -4.051 -9.282 1.00 90.38 201 VAL A N 1
ATOM 1501 C CA . VAL A 1 201 ? 10.521 -2.975 -10.217 1.00 90.38 201 VAL A CA 1
ATOM 1502 C C . VAL A 1 201 ? 11.423 -3.562 -11.288 1.00 90.38 201 VAL A C 1
ATOM 1504 O O . VAL A 1 201 ? 12.434 -4.194 -10.984 1.00 90.38 201 VAL A O 1
ATOM 1507 N N . THR A 1 202 ? 11.047 -3.356 -12.541 1.00 89.12 202 THR A N 1
ATOM 1508 C CA . THR A 1 202 ? 11.746 -3.893 -13.712 1.00 89.12 202 THR A CA 1
ATOM 1509 C C . THR A 1 202 ? 12.175 -2.773 -14.654 1.00 89.12 202 THR A C 1
ATOM 1511 O O . THR A 1 202 ? 11.707 -1.643 -14.538 1.00 89.12 202 THR A O 1
ATOM 1514 N N . ASN A 1 203 ? 13.075 -3.096 -15.578 1.00 86.75 203 ASN A N 1
ATOM 1515 C CA . ASN A 1 203 ? 13.435 -2.259 -16.719 1.00 86.75 203 ASN A CA 1
ATOM 1516 C C . ASN A 1 203 ? 13.046 -3.017 -17.985 1.00 86.75 203 ASN A C 1
ATOM 1518 O O . ASN A 1 203 ? 13.388 -4.203 -18.090 1.00 86.75 203 ASN A O 1
ATOM 1522 N N . GLU A 1 204 ? 12.350 -2.391 -18.930 1.00 84.00 204 GLU A N 1
ATOM 1523 C CA . GLU A 1 204 ? 12.106 -3.024 -20.221 1.00 84.00 204 GLU A CA 1
ATOM 1524 C C . GLU A 1 204 ? 13.366 -2.949 -21.093 1.00 84.00 204 GLU A C 1
ATOM 1526 O O . GLU A 1 204 ? 14.320 -2.214 -20.832 1.00 84.00 204 GLU A O 1
ATOM 1531 N N . ALA A 1 205 ? 13.435 -3.840 -22.080 1.00 84.19 205 ALA A N 1
ATOM 1532 C CA . ALA A 1 205 ? 14.491 -3.786 -23.077 1.00 84.19 205 ALA A CA 1
ATOM 1533 C C . ALA A 1 205 ? 14.104 -2.759 -24.149 1.00 84.19 205 ALA A C 1
ATOM 1535 O O . ALA A 1 205 ? 12.923 -2.668 -24.488 1.00 84.19 205 ALA A O 1
ATOM 1536 N N . PRO A 1 206 ? 15.074 -2.059 -24.755 1.00 87.50 206 PRO A N 1
ATOM 1537 C CA . PRO A 1 206 ? 14.772 -1.114 -25.813 1.00 87.50 206 PRO A CA 1
ATOM 1538 C C . PRO A 1 206 ? 14.234 -1.803 -27.068 1.00 87.50 206 PRO A C 1
ATOM 1540 O O . PRO A 1 206 ? 14.707 -2.866 -27.488 1.00 87.50 206 PRO A O 1
ATOM 1543 N N . ASP A 1 207 ? 13.284 -1.141 -27.713 1.00 88.00 207 ASP A N 1
ATOM 1544 C CA . ASP A 1 207 ? 12.713 -1.540 -28.990 1.00 88.00 207 ASP A CA 1
ATOM 1545 C C . ASP A 1 207 ? 13.618 -1.085 -30.137 1.00 88.00 207 ASP A C 1
ATOM 1547 O O . ASP A 1 207 ? 13.899 0.102 -30.290 1.00 88.00 207 ASP A O 1
ATOM 1551 N N . LEU A 1 208 ? 14.046 -2.024 -30.984 1.00 87.94 208 LEU A N 1
ATOM 1552 C CA . LEU A 1 208 ? 14.878 -1.758 -32.161 1.00 87.94 208 LEU A CA 1
ATOM 1553 C C . LEU A 1 208 ? 14.073 -1.929 -33.457 1.00 87.94 208 LEU A C 1
ATOM 1555 O O . LEU A 1 208 ? 13.570 -3.016 -33.751 1.00 87.94 208 LEU A O 1
ATOM 1559 N N . ASP A 1 209 ? 14.039 -0.891 -34.291 1.00 85.31 209 ASP A N 1
ATOM 1560 C CA . ASP A 1 209 ? 13.442 -0.910 -35.626 1.00 85.31 209 ASP A CA 1
ATOM 1561 C C . ASP A 1 209 ? 14.487 -0.669 -36.729 1.00 85.31 209 ASP A C 1
ATOM 1563 O O . ASP A 1 209 ? 15.015 0.427 -36.923 1.00 85.31 209 ASP A O 1
ATOM 1567 N N . LEU A 1 210 ? 14.763 -1.722 -37.500 1.00 81.75 210 LEU A N 1
ATOM 1568 C CA . LEU A 1 210 ? 15.629 -1.674 -38.679 1.00 81.75 210 LEU A CA 1
ATOM 1569 C C . LEU A 1 210 ? 14.797 -1.356 -39.926 1.00 81.75 210 LEU A C 1
ATOM 1571 O O . LEU A 1 210 ? 13.972 -2.178 -40.341 1.00 81.75 210 LEU A O 1
ATOM 1575 N N . LYS A 1 211 ? 15.047 -0.204 -40.559 1.00 75.88 211 LYS A N 1
ATOM 1576 C CA . LYS A 1 211 ? 14.257 0.265 -41.710 1.00 75.88 211 LYS A CA 1
ATOM 1577 C C . LYS A 1 211 ? 14.611 -0.448 -43.021 1.00 75.88 211 LYS A C 1
ATOM 1579 O O . LYS A 1 211 ? 13.704 -0.782 -43.781 1.00 75.88 211 LYS A O 1
ATOM 1584 N N . ASP A 1 212 ? 15.887 -0.778 -43.247 1.00 69.38 212 ASP A N 1
ATOM 1585 C CA . ASP A 1 212 ? 16.365 -1.376 -44.508 1.00 69.38 212 ASP A CA 1
ATOM 1586 C C . ASP A 1 212 ? 16.837 -2.827 -44.325 1.00 69.38 212 ASP A C 1
ATOM 1588 O O . ASP A 1 212 ? 18.029 -3.137 -44.304 1.00 69.38 212 ASP A O 1
ATOM 1592 N N . LYS A 1 213 ? 15.877 -3.747 -44.179 1.00 64.31 213 LYS A N 1
ATOM 1593 C CA . LYS A 1 213 ? 16.142 -5.155 -43.814 1.00 64.31 213 LYS A CA 1
ATOM 1594 C C . LYS A 1 213 ? 16.832 -5.987 -44.901 1.00 64.31 213 LYS A C 1
ATOM 1596 O O . LYS A 1 213 ? 17.392 -7.032 -44.584 1.00 64.31 213 LYS A O 1
ATOM 1601 N N . GLU A 1 214 ? 16.822 -5.544 -46.158 1.00 66.94 214 GLU A N 1
ATOM 1602 C CA . GLU A 1 214 ? 17.492 -6.235 -47.263 1.00 66.94 214 GLU A CA 1
ATOM 1603 C C . GLU A 1 214 ? 18.114 -5.238 -48.245 1.00 66.94 214 GLU A C 1
ATOM 1605 O O . GLU A 1 214 ? 17.420 -4.452 -48.888 1.00 66.94 214 GLU A O 1
ATOM 1610 N N . VAL A 1 215 ? 19.436 -5.313 -48.412 1.00 63.41 215 VAL A N 1
ATOM 1611 C CA . VAL A 1 215 ? 20.174 -4.526 -49.406 1.00 63.41 215 VAL A CA 1
ATOM 1612 C C . VAL A 1 215 ? 20.788 -5.482 -50.427 1.00 63.41 215 VAL A C 1
ATOM 1614 O O . VAL A 1 215 ? 21.685 -6.259 -50.108 1.00 63.41 215 VAL A O 1
ATOM 1617 N N . THR A 1 216 ? 20.317 -5.429 -51.678 1.00 63.09 216 THR A N 1
ATOM 1618 C CA . THR A 1 216 ? 20.958 -6.135 -52.802 1.00 63.09 216 THR A CA 1
ATOM 1619 C C . THR A 1 216 ? 21.836 -5.151 -53.570 1.00 63.09 216 THR A C 1
ATOM 1621 O O . THR A 1 216 ? 21.331 -4.304 -54.306 1.00 63.09 216 THR A O 1
ATOM 1624 N N . ALA A 1 217 ? 23.154 -5.257 -53.400 1.00 58.75 217 ALA A N 1
ATOM 1625 C CA . ALA A 1 217 ? 24.120 -4.319 -53.967 1.00 58.75 217 ALA A CA 1
ATOM 1626 C C . ALA A 1 217 ? 24.964 -4.934 -55.105 1.00 58.75 217 ALA A C 1
ATOM 1628 O O . ALA A 1 217 ? 25.546 -6.006 -54.921 1.00 58.75 217 ALA A O 1
ATOM 1629 N N . PRO A 1 218 ? 25.120 -4.262 -56.266 1.00 59.44 218 PRO A N 1
ATOM 1630 C CA . PRO A 1 218 ? 26.242 -4.505 -57.164 1.00 59.44 218 PRO A CA 1
ATOM 1631 C C . PRO A 1 218 ? 27.554 -3.964 -56.563 1.00 59.44 218 PRO A C 1
ATOM 1633 O O . PRO A 1 218 ? 27.558 -3.009 -55.796 1.00 59.44 218 PRO A O 1
ATOM 1636 N N . VAL A 1 219 ? 28.671 -4.584 -56.954 1.00 54.31 219 VAL A N 1
ATOM 1637 C CA . VAL A 1 219 ? 29.979 -4.699 -56.262 1.00 54.31 219 VAL A CA 1
ATOM 1638 C C . VAL A 1 219 ? 30.661 -3.403 -55.749 1.00 54.31 219 VAL A C 1
ATOM 1640 O O . VAL A 1 219 ? 31.684 -3.514 -55.084 1.00 54.31 219 VAL A O 1
ATOM 1643 N N . ILE A 1 220 ? 30.171 -2.178 -55.994 1.00 56.91 220 ILE A N 1
ATOM 1644 C CA . ILE A 1 220 ? 30.883 -0.942 -55.591 1.00 56.91 220 ILE A CA 1
ATOM 1645 C C . ILE A 1 220 ? 29.938 0.262 -55.361 1.00 56.91 220 ILE A C 1
ATOM 1647 O O . ILE A 1 220 ? 29.974 1.236 -56.112 1.00 56.91 220 ILE A O 1
ATOM 1651 N N . PHE A 1 221 ? 29.095 0.227 -54.327 1.00 65.00 221 PHE A N 1
ATOM 1652 C CA . PHE A 1 221 ? 28.286 1.383 -53.907 1.00 65.00 221 PHE A CA 1
ATOM 1653 C C . PHE A 1 221 ? 28.310 1.551 -52.381 1.00 65.00 221 PHE A C 1
ATOM 1655 O O . PHE A 1 221 ? 28.415 0.567 -51.653 1.00 65.00 221 PHE A O 1
ATOM 1662 N N . SER A 1 222 ? 28.237 2.804 -51.918 1.00 68.69 222 SER A N 1
ATOM 1663 C CA . SER A 1 222 ? 27.984 3.133 -50.509 1.00 68.69 222 SER A CA 1
ATOM 1664 C C . SER A 1 222 ? 26.491 2.990 -50.240 1.00 68.69 222 SER A C 1
ATOM 1666 O O . SER A 1 222 ? 25.691 3.480 -51.038 1.00 68.69 222 SER A O 1
ATOM 1668 N N . TYR A 1 223 ? 26.134 2.340 -49.136 1.00 71.19 223 TYR A N 1
ATOM 1669 C CA . TYR A 1 223 ? 24.758 2.209 -48.669 1.00 71.19 223 TYR A CA 1
ATOM 1670 C C . TYR A 1 223 ? 24.692 2.622 -47.212 1.00 71.19 223 TYR A C 1
ATOM 1672 O O . TYR A 1 223 ? 25.506 2.162 -46.412 1.00 71.19 223 TYR A O 1
ATOM 1680 N N . ASP A 1 224 ? 23.695 3.436 -46.898 1.00 74.56 224 ASP A N 1
ATOM 1681 C CA . ASP A 1 224 ? 23.340 3.777 -45.532 1.00 74.56 224 ASP A CA 1
ATOM 1682 C C . ASP A 1 224 ? 22.095 2.964 -45.170 1.00 74.56 224 ASP A C 1
ATOM 1684 O O . ASP A 1 224 ? 21.142 2.912 -45.948 1.00 74.56 224 ASP A O 1
ATOM 1688 N N . VAL A 1 225 ? 22.136 2.295 -44.019 1.00 76.19 225 VAL A N 1
ATOM 1689 C CA . VAL A 1 225 ? 20.991 1.604 -43.415 1.00 76.19 225 VAL A CA 1
ATOM 1690 C C . VAL A 1 225 ? 20.660 2.357 -42.142 1.00 76.19 225 VAL A C 1
ATOM 1692 O O . VAL A 1 225 ? 21.547 2.559 -41.310 1.00 76.19 225 VAL A O 1
ATOM 1695 N N . SER A 1 226 ? 19.406 2.770 -41.982 1.00 80.56 226 SER A N 1
ATOM 1696 C CA . SER A 1 226 ? 18.976 3.425 -40.749 1.00 80.56 226 SER A CA 1
ATOM 1697 C C . SER A 1 226 ? 18.385 2.417 -39.764 1.00 80.56 226 SER A C 1
ATOM 1699 O O . SER A 1 226 ? 17.544 1.582 -40.118 1.00 80.56 226 SER A O 1
ATOM 1701 N N . ALA A 1 227 ? 18.815 2.533 -38.513 1.00 82.25 227 ALA A N 1
ATOM 1702 C CA . ALA A 1 227 ? 18.210 1.881 -37.367 1.00 82.25 227 ALA A CA 1
ATOM 1703 C C . ALA A 1 227 ? 17.660 2.972 -36.451 1.00 82.25 227 ALA A C 1
ATOM 1705 O O . ALA A 1 227 ? 18.375 3.923 -36.139 1.00 82.25 227 ALA A O 1
ATOM 1706 N N . ASP A 1 228 ? 16.415 2.814 -36.028 1.00 85.44 228 ASP A N 1
ATOM 1707 C CA . ASP A 1 228 ? 15.829 3.605 -34.957 1.00 85.44 228 ASP A CA 1
ATOM 1708 C C . ASP A 1 228 ? 15.680 2.692 -33.743 1.00 85.44 228 ASP A C 1
ATOM 1710 O O . ASP A 1 228 ? 15.360 1.513 -33.891 1.00 85.44 228 ASP A O 1
ATOM 1714 N N . ALA A 1 229 ? 15.913 3.219 -32.548 1.00 87.75 229 ALA A N 1
ATOM 1715 C CA . ALA A 1 229 ? 15.584 2.511 -31.324 1.00 87.75 229 ALA A CA 1
ATOM 1716 C C . ALA A 1 229 ? 14.864 3.451 -30.364 1.00 87.75 229 ALA A C 1
ATOM 1718 O O . ALA A 1 229 ? 15.110 4.661 -30.365 1.00 87.75 229 ALA A O 1
ATOM 1719 N N . SER A 1 230 ? 13.967 2.890 -29.571 1.00 86.19 230 SER A N 1
ATOM 1720 C CA . SER A 1 230 ? 13.255 3.596 -28.519 1.00 86.19 230 SER A CA 1
ATOM 1721 C C . SER A 1 230 ? 13.370 2.824 -27.225 1.00 86.19 230 SER A C 1
ATOM 1723 O O . SER A 1 230 ? 13.257 1.605 -27.209 1.00 86.19 230 SER A O 1
ATOM 1725 N N . ASP A 1 231 ? 13.571 3.566 -26.154 1.00 84.00 231 ASP A N 1
ATOM 1726 C CA . ASP A 1 231 ? 13.544 3.063 -24.797 1.00 84.00 231 ASP A CA 1
ATOM 1727 C C . ASP A 1 231 ? 12.266 3.568 -24.142 1.00 84.00 231 ASP A C 1
ATOM 1729 O O . ASP A 1 231 ? 11.895 4.733 -24.344 1.00 84.00 231 ASP A O 1
ATOM 1733 N N . HIS A 1 232 ? 11.556 2.703 -23.430 1.00 74.44 232 HIS A N 1
ATOM 1734 C CA . HIS A 1 232 ? 10.277 3.084 -22.843 1.00 74.44 232 HIS A CA 1
ATOM 1735 C C . HIS A 1 232 ? 10.478 3.944 -21.583 1.00 74.44 232 HIS A C 1
ATOM 1737 O O . HIS A 1 232 ? 9.627 4.771 -21.247 1.00 74.44 232 HIS A O 1
ATOM 1743 N N . GLU A 1 233 ? 11.642 3.809 -20.955 1.00 81.44 233 GLU A N 1
ATOM 1744 C CA . GLU A 1 233 ? 12.096 4.479 -19.744 1.00 81.44 233 GLU A CA 1
ATOM 1745 C C . GLU A 1 233 ? 12.847 5.788 -20.053 1.00 81.44 233 GLU A C 1
ATOM 1747 O O . GLU A 1 233 ? 12.960 6.674 -19.203 1.00 81.44 233 GLU A O 1
ATOM 1752 N N . GLY A 1 234 ? 13.289 5.960 -21.302 1.00 73.31 234 GLY A N 1
ATOM 1753 C CA . GLY A 1 234 ? 14.037 7.127 -21.763 1.00 73.31 234 GLY A CA 1
ATOM 1754 C C . GLY A 1 234 ? 15.538 7.034 -21.492 1.00 73.31 234 GLY A C 1
ATOM 1755 O O . GLY A 1 234 ? 16.227 8.062 -21.526 1.00 73.31 234 GLY A O 1
ATOM 1756 N N . ASP A 1 235 ? 16.043 5.827 -21.242 1.00 80.19 235 ASP A N 1
ATOM 1757 C CA . ASP A 1 235 ? 17.458 5.557 -21.063 1.00 80.19 235 ASP A CA 1
ATOM 1758 C C . ASP A 1 235 ? 18.263 5.890 -22.323 1.00 80.19 235 ASP A C 1
ATOM 1760 O O . ASP A 1 235 ? 17.805 5.838 -23.471 1.00 80.19 235 ASP A O 1
ATOM 1764 N N . ALA A 1 236 ? 19.524 6.264 -22.103 1.00 82.25 236 ALA A N 1
ATOM 1765 C CA . ALA A 1 236 ? 20.440 6.545 -23.194 1.00 82.25 236 ALA A CA 1
ATOM 1766 C C . ALA A 1 236 ? 20.798 5.247 -23.927 1.00 82.25 236 ALA A C 1
ATOM 1768 O O . ALA A 1 236 ? 21.464 4.369 -23.380 1.00 82.25 236 ALA A O 1
ATOM 1769 N N . LEU A 1 237 ? 20.412 5.164 -25.197 1.00 85.12 237 LEU A N 1
ATOM 1770 C CA . LEU A 1 237 ? 20.663 3.988 -26.016 1.00 85.12 237 LEU A CA 1
ATOM 1771 C C . LEU A 1 237 ? 22.049 3.999 -26.651 1.00 85.12 237 LEU A C 1
ATOM 1773 O O . LEU A 1 237 ? 22.509 5.001 -27.205 1.00 85.12 237 LEU A O 1
ATOM 1777 N N . THR A 1 238 ? 22.691 2.835 -26.633 1.00 87.31 238 THR A N 1
ATOM 1778 C CA . THR A 1 238 ? 23.911 2.559 -27.392 1.00 87.31 238 THR A CA 1
ATOM 1779 C C . THR A 1 238 ? 23.654 1.495 -28.443 1.00 87.31 238 THR A C 1
ATOM 1781 O O . THR A 1 238 ? 23.069 0.455 -28.157 1.00 87.31 238 THR A O 1
ATOM 1784 N N . PHE A 1 239 ? 24.145 1.747 -29.654 1.00 85.00 239 PHE A N 1
ATOM 1785 C CA . PHE A 1 239 ? 24.115 0.792 -30.753 1.00 85.00 239 PHE A CA 1
ATOM 1786 C C . PHE A 1 239 ? 25.479 0.124 -30.873 1.00 85.00 239 PHE A C 1
ATOM 1788 O O . PHE A 1 239 ? 26.492 0.810 -31.013 1.00 85.00 239 PHE A O 1
ATOM 1795 N N . ASP A 1 240 ? 25.489 -1.203 -30.867 1.00 87.81 240 ASP A N 1
ATOM 1796 C CA . ASP A 1 240 ? 26.676 -2.003 -31.141 1.00 87.81 240 ASP A CA 1
ATOM 1797 C C . ASP A 1 240 ? 26.301 -3.214 -32.002 1.00 87.81 240 ASP A C 1
ATOM 1799 O O . ASP A 1 240 ? 25.126 -3.571 -32.149 1.00 87.81 240 ASP A O 1
ATOM 1803 N N . TRP A 1 241 ? 27.303 -3.843 -32.602 1.00 85.31 241 TRP A N 1
ATOM 1804 C CA . TRP A 1 241 ? 27.123 -5.129 -33.252 1.00 85.31 241 TRP A CA 1
ATOM 1805 C C . TRP A 1 241 ? 26.834 -6.199 -32.202 1.00 85.31 241 TRP A C 1
ATOM 1807 O O . TRP A 1 241 ? 27.432 -6.205 -31.132 1.00 85.31 241 TRP A O 1
ATOM 1817 N N . ALA A 1 242 ? 25.949 -7.144 -32.527 1.00 83.44 242 ALA A N 1
ATOM 1818 C CA . ALA A 1 242 ? 25.751 -8.310 -31.673 1.00 83.44 242 ALA A CA 1
ATOM 1819 C C . ALA A 1 242 ? 27.095 -9.024 -31.433 1.00 83.44 242 ALA A C 1
ATOM 1821 O O . ALA A 1 242 ? 27.876 -9.163 -32.373 1.00 83.44 242 ALA A O 1
ATOM 1822 N N . ASP A 1 243 ? 27.330 -9.542 -30.223 1.00 80.50 243 ASP A N 1
ATOM 1823 C CA . ASP A 1 243 ? 28.625 -10.107 -29.787 1.00 80.50 243 ASP A CA 1
ATOM 1824 C C . ASP A 1 243 ? 29.230 -11.161 -30.734 1.00 80.50 243 ASP A C 1
ATOM 1826 O O . ASP A 1 243 ? 30.440 -11.387 -30.763 1.00 80.50 243 ASP A O 1
ATOM 1830 N N . LEU A 1 244 ? 28.384 -11.837 -31.516 1.00 82.06 244 LEU A N 1
ATOM 1831 C CA . LEU A 1 244 ? 28.771 -12.889 -32.458 1.00 82.06 244 LEU A CA 1
ATOM 1832 C C . LEU A 1 244 ? 28.707 -12.454 -33.931 1.00 82.06 244 LEU A C 1
ATOM 1834 O O . LEU A 1 244 ? 28.900 -13.279 -34.827 1.00 82.06 244 LEU A O 1
ATOM 1838 N N . PHE A 1 245 ? 28.435 -11.181 -34.204 1.00 84.31 245 PHE A N 1
ATOM 1839 C CA . PHE A 1 245 ? 28.372 -10.628 -35.547 1.00 84.31 245 PHE A CA 1
ATOM 1840 C C . PHE A 1 245 ? 29.685 -9.935 -35.910 1.00 84.31 245 PHE A C 1
ATOM 1842 O O . PHE A 1 245 ? 30.155 -9.033 -35.227 1.00 84.31 245 PHE A O 1
ATOM 1849 N N . THR A 1 246 ? 30.280 -10.341 -37.031 1.00 84.94 246 THR A N 1
ATOM 1850 C CA . THR A 1 246 ? 31.403 -9.616 -37.632 1.00 84.94 246 THR A CA 1
ATOM 1851 C C . THR A 1 246 ? 30.883 -8.840 -38.839 1.00 84.94 246 THR A C 1
ATOM 1853 O O . THR A 1 246 ? 30.487 -9.479 -39.821 1.00 84.94 246 THR A O 1
ATOM 1856 N N . PRO A 1 247 ? 30.870 -7.495 -38.806 1.00 83.81 247 PRO A N 1
ATOM 1857 C CA . PRO A 1 247 ? 30.393 -6.712 -39.935 1.00 83.81 247 PRO A CA 1
ATOM 1858 C C . PRO A 1 247 ? 31.276 -6.926 -41.176 1.00 83.81 247 PRO A C 1
ATOM 1860 O O . PRO A 1 247 ? 32.488 -7.141 -41.049 1.00 83.81 247 PRO A O 1
ATOM 1863 N N . PRO A 1 248 ? 30.703 -6.854 -42.393 1.00 83.50 248 PRO A N 1
ATOM 1864 C CA . PRO A 1 248 ? 31.479 -6.845 -43.625 1.00 83.50 248 PRO A CA 1
ATOM 1865 C C . PRO A 1 248 ? 32.573 -5.764 -43.604 1.00 83.50 248 PRO A C 1
ATOM 1867 O O . PRO A 1 248 ? 32.352 -4.679 -43.057 1.00 83.50 248 PRO A O 1
ATOM 1870 N N . PRO A 1 249 ? 33.743 -6.005 -44.227 1.00 83.94 249 PRO A N 1
ATOM 1871 C CA . PRO A 1 249 ? 34.814 -5.016 -44.271 1.00 83.94 249 PRO A CA 1
ATOM 1872 C C . PRO A 1 249 ? 34.332 -3.658 -44.795 1.00 83.94 249 PRO A C 1
ATOM 1874 O O . PRO A 1 249 ? 33.784 -3.570 -45.892 1.00 83.94 249 PRO A O 1
ATOM 1877 N N . GLY A 1 250 ? 34.571 -2.601 -44.015 1.00 82.75 250 GLY A N 1
ATOM 1878 C CA . GLY A 1 250 ? 34.183 -1.228 -44.353 1.00 82.75 250 GLY A CA 1
ATOM 1879 C C . GLY A 1 250 ? 32.793 -0.805 -43.868 1.00 82.75 250 GLY A C 1
ATOM 1880 O O . GLY A 1 250 ? 32.480 0.377 -43.971 1.00 82.75 250 GLY A O 1
ATOM 1881 N N . MET A 1 251 ? 31.987 -1.715 -43.312 1.00 84.75 251 MET A N 1
ATOM 1882 C CA . MET A 1 251 ? 30.727 -1.360 -42.656 1.00 84.75 251 MET A CA 1
ATOM 1883 C C . MET A 1 251 ? 31.000 -0.809 -41.252 1.00 84.75 251 MET A C 1
ATOM 1885 O O . MET A 1 251 ? 31.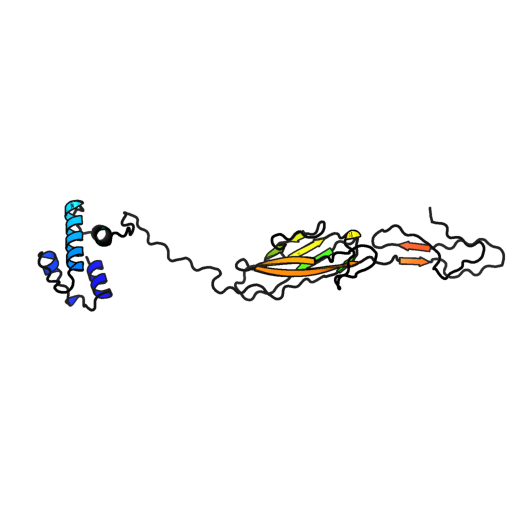782 -1.379 -40.489 1.00 84.75 251 MET A O 1
ATOM 1889 N N . VAL A 1 252 ? 30.357 0.307 -40.917 1.00 86.00 252 VAL A N 1
ATOM 1890 C CA . VAL A 1 252 ? 30.487 0.995 -39.627 1.00 86.00 252 VAL A CA 1
ATOM 1891 C C . VAL A 1 252 ? 29.106 1.394 -39.115 1.00 86.00 252 VAL A C 1
ATOM 1893 O O . VAL A 1 252 ? 28.209 1.645 -39.916 1.00 86.00 252 VAL A O 1
ATOM 1896 N N . ILE A 1 253 ? 28.942 1.460 -37.793 1.00 86.12 253 ILE A N 1
ATOM 1897 C CA . ILE A 1 253 ? 27.785 2.105 -37.163 1.00 86.12 253 ILE A CA 1
ATOM 1898 C C . ILE A 1 253 ? 28.166 3.567 -36.934 1.00 86.12 253 ILE A C 1
ATOM 1900 O O . ILE A 1 253 ? 29.171 3.859 -36.286 1.00 86.12 253 ILE A O 1
ATOM 1904 N N . THR A 1 254 ? 27.374 4.485 -37.473 1.00 81.31 254 THR A N 1
ATOM 1905 C CA . THR A 1 254 ? 27.486 5.922 -37.205 1.00 81.31 254 THR A CA 1
ATOM 1906 C C . THR A 1 254 ? 26.256 6.366 -36.421 1.00 81.31 254 THR A C 1
ATOM 1908 O O . THR A 1 254 ? 25.157 6.239 -36.960 1.00 81.31 254 THR A O 1
ATOM 1911 N N . PRO A 1 255 ? 26.407 6.878 -35.184 1.00 69.75 255 PRO A N 1
ATOM 1912 C CA . PRO A 1 255 ? 25.289 7.454 -34.445 1.00 69.75 255 PRO A CA 1
ATOM 1913 C C . PRO A 1 255 ? 24.623 8.558 -35.269 1.00 69.75 255 PRO A C 1
ATOM 1915 O O . PRO A 1 255 ? 25.322 9.377 -35.875 1.00 69.75 255 PRO A O 1
ATOM 1918 N N . ALA A 1 256 ? 23.290 8.585 -35.293 1.00 61.84 256 ALA A N 1
ATOM 1919 C CA . ALA A 1 256 ? 22.576 9.754 -35.787 1.00 61.84 256 ALA A CA 1
ATOM 1920 C C . ALA A 1 256 ? 22.940 10.952 -34.889 1.00 61.84 256 ALA A C 1
ATOM 1922 O O . ALA A 1 256 ? 22.956 10.823 -33.664 1.00 61.84 256 ALA A O 1
ATOM 1923 N N . GLY A 1 257 ? 23.329 12.069 -35.509 1.00 45.47 257 GLY A N 1
ATOM 1924 C CA . GLY A 1 257 ? 23.636 13.320 -34.806 1.00 45.47 257 GLY A CA 1
ATOM 1925 C C . GLY A 1 257 ? 22.395 14.049 -34.316 1.00 45.47 257 GLY A C 1
ATOM 1926 O O . GLY A 1 257 ? 21.303 13.795 -34.871 1.00 45.47 257 GLY A O 1
#

Foldseek 3Di:
DVVVLVVCVVVDVDDSVVDDPVCLVVVHDPPVPCPPVVQLSVQLVVQCVPVVLPDPPDPLSSVLSSQVSCCVSVVDCPPSDVDDDDDDDPPPPPCVFFDWWAPWDKPAQEDEAQDKDKIFIDIDGPGDPADKFKDFDVPDDAPDPWDAGRRRIIIDHDHPLQQDDPPDFDVDVPDGHDWRKTKMWMGRVNDIDIDIGTHHYHFDDKDKDWPCPDDDDDDDDDDDTDMDIDGPNRDDDDDDDDPPDDDDPPDDDDDDD

Radius of gyration: 43.8 Å; chains: 1; bounding box: 82×36×128 Å

pLDDT: mean 74.32, std 18.66, range [40.44, 98.5]

Sequence (257 aa):
LGLVVDFLVVYTEWGPEDISLDEVIADKPSFPNFPKFRALVYEVRRVLELENCGNVNTDDDVLYATCLAAEEISKLDIGCAPAYTPPLPPQPNPCAGNTAPYNVSLDNLSVVVGQTYSGTVSATDDGIKNPLTYSWTAGFTPPGDMTITSAGVITWNPGCEDICDCGERVPEPNGECTPNIIKVTVGDGCTTVDAEFCIEVTNEAPDLDLKDKEVTAPVIFSYDVSADASDHEGDALTFDWADLFTPPPGMVITPAG

InterPro domains:
  IPR013783 Immunoglobulin-like fold [G3DSA:2.60.40.10] (95-203)

Secondary structure (DSSP, 8-state):
-HHHHHHHHHHSS--GGG--HHHHHTT----TT-HHHHHHHHHHHHHHHHTT-----SHHHHHHHHHHHHHHHH------STT-PPPPPPPP-TTTT----EEEEES--EEETTSPEEEEEEEE--SS-PPPEEEEPTT---STT-EE-TTSEEEE---GGG---SSS----SS--PPPEEEEEEEE-SS-EEEEEEEEEEE-PPPEEEES-------SS------EEEE-SS-PPP-----TT--PPTT-------